Protein AF-A0A821B348-F1 (afdb_monomer)

Secondary structure (DSSP, 8-state):
-EEEES--S-SHHHHHHHHHHHHHHHHHH-TT--EEEEEE---HHHHT-HHHHHHHHHHHHHHSSEEEEEEPPTT----HHHHHHHHHHHHHHHHHHHSGGG----SHHHHHHHHHHTGGG---PPP------------PPP------EEEE-HHHHHHHHHHHHHHHHHHHHHTT-----

Sequence (181 aa):
MVLISDYLAHDTKFVYSGQKLIVDFLRKQYPNVLKLNYVSDGASAHFKNKYNMYNLAHHHADFNIVASWTFSATGHGKGPCDGVGAVVKSTATQHLLKGGPNASFSSPKQFYEWCFEKNDRMVIARPRRIGTSKSLTTQMPKPNRPIEVRWLSGDVVNKEFENCLQQRWSRLSTQGIILVQ

Structure (mmCIF, N/CA/C/O backbone):
data_AF-A0A821B348-F1
#
_entry.id   AF-A0A821B348-F1
#
loop_
_atom_site.group_PDB
_atom_site.id
_atom_site.type_symbol
_atom_site.label_atom_id
_atom_site.label_alt_id
_atom_site.label_comp_id
_atom_site.label_asym_id
_atom_site.label_entity_id
_atom_site.label_seq_id
_atom_site.pdbx_PDB_ins_code
_atom_site.Cartn_x
_atom_site.Cartn_y
_atom_site.Cartn_z
_atom_site.occupancy
_atom_site.B_iso_or_equiv
_atom_site.auth_seq_id
_atom_site.auth_comp_id
_atom_site.auth_asym_id
_atom_site.auth_atom_id
_atom_site.pdbx_PDB_model_num
ATOM 1 N N . MET A 1 1 ? 5.344 5.113 1.819 1.00 78.25 1 MET A N 1
ATOM 2 C CA . MET A 1 1 ? 5.479 3.682 1.507 1.00 78.25 1 MET A CA 1
ATOM 3 C C . MET A 1 1 ? 4.792 3.395 0.181 1.00 78.25 1 MET A C 1
ATOM 5 O O . MET A 1 1 ? 3.754 3.995 -0.076 1.00 78.25 1 MET A O 1
ATOM 9 N N . VAL A 1 2 ? 5.364 2.521 -0.642 1.00 85.44 2 VAL A N 1
ATOM 10 C CA . VAL A 1 2 ? 4.807 2.028 -1.907 1.00 85.44 2 VAL A CA 1
ATOM 11 C C . VAL A 1 2 ? 4.716 0.509 -1.825 1.00 85.44 2 VAL A C 1
ATOM 13 O O . VAL A 1 2 ? 5.673 -0.145 -1.414 1.00 85.44 2 VAL A O 1
ATOM 16 N N . LEU A 1 3 ? 3.561 -0.041 -2.192 1.00 86.12 3 LEU A N 1
ATOM 17 C CA . LEU A 1 3 ? 3.337 -1.482 -2.257 1.00 86.12 3 LEU A CA 1
ATOM 18 C C . LEU A 1 3 ? 3.421 -1.925 -3.719 1.00 86.12 3 LEU A C 1
ATOM 20 O O . LEU A 1 3 ? 2.753 -1.340 -4.570 1.00 86.12 3 LEU A O 1
ATOM 24 N N . ILE A 1 4 ? 4.237 -2.939 -3.998 1.00 87.75 4 ILE A N 1
ATOM 25 C CA . ILE A 1 4 ? 4.346 -3.577 -5.314 1.00 87.75 4 ILE A CA 1
ATOM 26 C C . ILE A 1 4 ? 3.917 -5.034 -5.161 1.00 87.75 4 ILE A C 1
ATOM 28 O O . ILE A 1 4 ? 4.282 -5.697 -4.190 1.00 87.75 4 ILE A O 1
ATOM 32 N N . SER A 1 5 ? 3.111 -5.511 -6.104 1.00 88.69 5 SER A N 1
ATOM 33 C CA . SER A 1 5 ? 2.521 -6.843 -6.069 1.00 88.69 5 SER A CA 1
ATOM 34 C C . SER A 1 5 ? 2.389 -7.421 -7.470 1.00 88.69 5 SER A C 1
ATOM 36 O O . SER A 1 5 ? 2.292 -6.680 -8.447 1.00 88.69 5 SER A O 1
ATOM 38 N N . ASP A 1 6 ? 2.377 -8.746 -7.544 1.00 88.88 6 ASP A N 1
ATOM 39 C CA . ASP A 1 6 ? 2.024 -9.559 -8.709 1.00 88.88 6 ASP A CA 1
ATOM 40 C C . ASP A 1 6 ? 0.515 -9.867 -8.801 1.00 88.88 6 ASP A C 1
ATOM 42 O O . ASP A 1 6 ? 0.070 -10.500 -9.755 1.00 88.88 6 ASP A O 1
ATOM 46 N N . TYR A 1 7 ? -0.292 -9.409 -7.839 1.00 86.31 7 TYR A N 1
ATOM 47 C CA . TYR A 1 7 ? -1.731 -9.650 -7.806 1.00 86.31 7 TYR A CA 1
ATOM 48 C C . TYR A 1 7 ? -2.494 -8.746 -8.792 1.00 86.31 7 TYR A C 1
ATOM 50 O O . TYR A 1 7 ? -2.599 -7.535 -8.589 1.00 86.31 7 TYR A O 1
ATOM 58 N N . LEU A 1 8 ? -3.060 -9.344 -9.847 1.00 82.19 8 LEU A N 1
ATOM 59 C CA . LEU A 1 8 ? -3.656 -8.627 -10.988 1.00 82.19 8 LEU A CA 1
ATOM 60 C C . LEU A 1 8 ? -5.125 -8.217 -10.810 1.00 82.19 8 LEU A C 1
ATOM 62 O O . LEU A 1 8 ? -5.596 -7.325 -11.511 1.00 82.19 8 LEU A O 1
ATOM 66 N N . ALA A 1 9 ? -5.872 -8.865 -9.914 1.00 79.38 9 ALA A N 1
ATOM 67 C CA . ALA A 1 9 ? -7.324 -8.682 -9.841 1.00 79.38 9 ALA A CA 1
ATOM 68 C C . ALA A 1 9 ? -7.749 -7.360 -9.155 1.00 79.38 9 ALA A C 1
ATOM 70 O O . ALA A 1 9 ? -8.885 -6.921 -9.327 1.00 79.38 9 ALA A O 1
ATOM 71 N N . HIS A 1 10 ? -6.816 -6.677 -8.468 1.0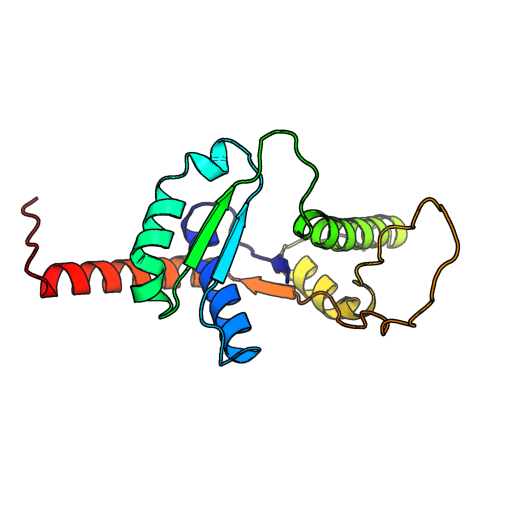0 73.88 10 HIS A N 1
ATOM 72 C CA . HIS A 1 10 ? -6.970 -5.324 -7.894 1.00 73.88 10 HIS A CA 1
ATOM 73 C C . HIS A 1 10 ? -8.278 -5.077 -7.118 1.00 73.88 10 HIS A C 1
ATOM 75 O O . HIS A 1 10 ? -8.813 -3.970 -7.067 1.00 73.88 10 HIS A O 1
ATOM 81 N N . ASP A 1 11 ? -8.780 -6.118 -6.480 1.00 83.12 11 ASP A N 1
ATOM 82 C CA . ASP A 1 11 ? -10.036 -6.156 -5.759 1.00 83.12 11 ASP A CA 1
ATOM 83 C C . ASP A 1 11 ? -9.836 -5.887 -4.259 1.00 83.12 11 ASP A C 1
ATOM 85 O O . ASP A 1 11 ? -8.760 -5.532 -3.767 1.00 83.12 11 ASP A O 1
ATOM 89 N N . THR A 1 12 ? -10.918 -5.985 -3.497 1.00 82.06 12 THR A N 1
ATOM 90 C CA . THR A 1 12 ? -10.976 -5.556 -2.092 1.00 82.06 12 THR A CA 1
ATOM 91 C C . THR A 1 12 ? -10.045 -6.351 -1.180 1.00 82.06 12 THR A C 1
ATOM 93 O O . THR A 1 12 ? -9.583 -5.814 -0.171 1.00 82.06 12 THR A O 1
ATOM 96 N N . LYS A 1 13 ? -9.696 -7.582 -1.575 1.00 85.44 13 LYS A N 1
ATOM 97 C CA . LYS A 1 13 ? -8.680 -8.414 -0.917 1.00 85.44 13 LYS A CA 1
ATOM 98 C C . LYS A 1 13 ? -7.325 -7.714 -0.882 1.00 85.44 13 LYS A C 1
ATOM 100 O O . LYS A 1 13 ? -6.693 -7.630 0.168 1.00 85.44 13 LYS A O 1
ATOM 105 N N . PHE A 1 14 ? -6.914 -7.141 -2.013 1.00 85.94 14 PHE A N 1
ATOM 106 C CA . PHE A 1 14 ? -5.644 -6.433 -2.130 1.00 85.94 14 PHE A CA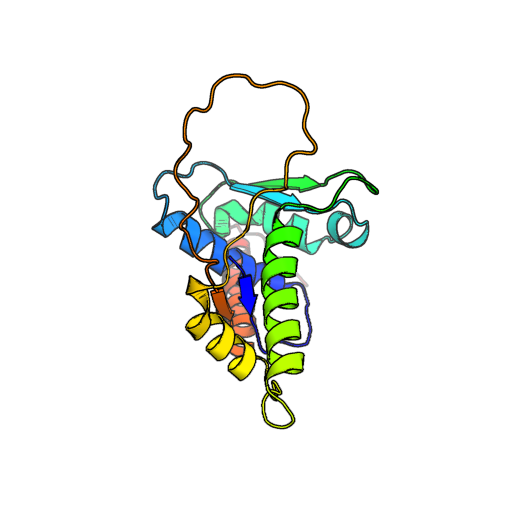 1
ATOM 107 C C . PHE A 1 14 ? -5.598 -5.204 -1.220 1.00 85.94 14 PHE A C 1
ATOM 109 O O . PHE A 1 14 ? -4.604 -4.975 -0.532 1.00 85.94 14 PHE A O 1
ATOM 116 N N . VAL A 1 15 ? -6.693 -4.439 -1.168 1.00 86.31 15 VAL A N 1
ATOM 117 C CA . VAL A 1 15 ? -6.797 -3.253 -0.305 1.00 86.31 15 VAL A CA 1
ATOM 118 C C . VAL A 1 15 ? -6.675 -3.641 1.168 1.00 86.31 15 VAL A C 1
ATOM 120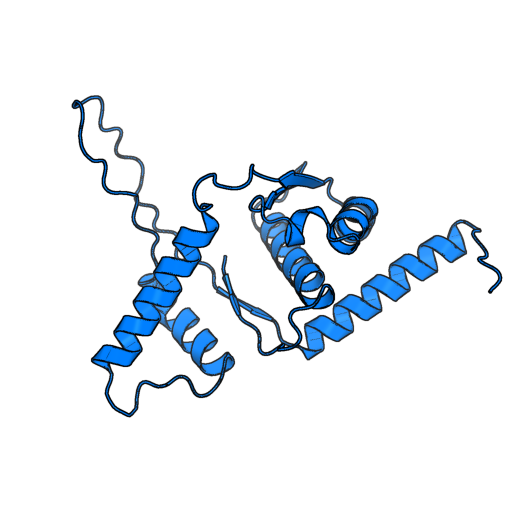 O O . VAL A 1 15 ? -5.918 -3.001 1.894 1.00 86.31 15 VAL A O 1
ATOM 123 N N . TYR A 1 16 ? -7.361 -4.702 1.601 1.00 88.12 16 TYR A N 1
ATOM 124 C CA . TYR A 1 16 ? -7.283 -5.186 2.980 1.00 88.12 16 TYR A CA 1
ATOM 125 C C . TYR A 1 16 ? -5.870 -5.665 3.346 1.00 88.12 16 TYR A C 1
ATOM 127 O O . TYR A 1 16 ? -5.304 -5.223 4.347 1.00 88.12 16 TYR A O 1
ATOM 135 N N . SER A 1 17 ? -5.260 -6.515 2.517 1.00 87.94 17 SER A N 1
ATOM 136 C CA . SER A 1 17 ? -3.912 -7.034 2.778 1.00 87.94 17 SER A CA 1
ATOM 137 C C . SER A 1 17 ? -2.858 -5.925 2.735 1.00 87.94 17 SER A C 1
ATOM 139 O O . SER A 1 17 ? -1.942 -5.899 3.557 1.00 87.94 17 SER A O 1
ATOM 141 N N . GLY A 1 18 ? -3.030 -4.946 1.843 1.00 87.50 18 GLY A N 1
ATOM 142 C CA . GLY A 1 18 ? -2.235 -3.726 1.836 1.00 87.50 18 GLY A CA 1
ATOM 143 C C . GLY A 1 18 ? -2.383 -2.947 3.142 1.00 87.50 18 GLY A C 1
ATOM 144 O O . GLY A 1 18 ? -1.375 -2.645 3.776 1.00 87.50 18 GLY A O 1
ATOM 145 N N . GLN A 1 19 ? -3.618 -2.673 3.583 1.00 89.31 19 GLN A N 1
ATOM 146 C CA . GLN A 1 19 ? -3.907 -1.992 4.852 1.00 89.31 19 GLN A CA 1
ATOM 147 C C . GLN A 1 19 ? -3.255 -2.696 6.042 1.00 89.31 19 GLN A C 1
ATOM 149 O O . GLN A 1 19 ? -2.607 -2.018 6.836 1.00 89.31 19 GLN A O 1
ATOM 154 N N . LYS A 1 20 ? -3.344 -4.029 6.125 1.00 89.62 20 LYS A N 1
ATOM 155 C CA . LYS A 1 20 ? -2.687 -4.822 7.172 1.00 89.62 20 LYS A CA 1
ATOM 156 C C . LYS A 1 20 ? -1.183 -4.554 7.224 1.00 89.62 20 LYS A C 1
ATOM 158 O O . LYS A 1 20 ? -0.671 -4.186 8.277 1.00 89.62 20 LYS A O 1
ATOM 163 N N . LEU A 1 21 ? -0.493 -4.628 6.081 1.00 88.81 21 LEU A N 1
ATOM 164 C CA . LEU A 1 21 ? 0.940 -4.322 6.005 1.00 88.81 21 LEU A CA 1
ATOM 165 C C . LEU A 1 21 ? 1.261 -2.890 6.450 1.00 88.81 21 LEU A C 1
ATOM 167 O O . LEU A 1 21 ? 2.258 -2.671 7.141 1.00 88.81 21 LEU A O 1
ATOM 171 N N . ILE A 1 22 ? 0.429 -1.913 6.068 1.00 89.12 22 ILE A N 1
ATOM 172 C CA . ILE A 1 22 ? 0.615 -0.514 6.480 1.00 89.12 22 ILE A CA 1
ATOM 173 C C . ILE A 1 22 ? 0.467 -0.385 7.994 1.00 89.12 22 ILE A C 1
ATOM 175 O O . ILE A 1 22 ? 1.301 0.250 8.636 1.00 89.12 22 ILE A O 1
ATOM 179 N N . VAL A 1 23 ? -0.579 -0.973 8.569 1.00 89.56 23 VAL A N 1
ATOM 180 C CA . VAL A 1 23 ? -0.851 -0.875 10.004 1.00 89.56 23 VAL A CA 1
ATOM 181 C C . VAL A 1 23 ? 0.237 -1.577 10.810 1.00 89.56 23 VAL A C 1
ATOM 183 O O . VAL A 1 23 ? 0.756 -0.984 11.754 1.00 89.56 23 VAL A O 1
ATOM 186 N N . ASP A 1 24 ? 0.658 -2.772 10.402 1.00 89.25 24 ASP A N 1
ATOM 187 C CA . ASP A 1 24 ? 1.747 -3.505 11.051 1.00 89.25 24 ASP A CA 1
ATOM 188 C C . ASP A 1 24 ? 3.059 -2.716 11.014 1.00 8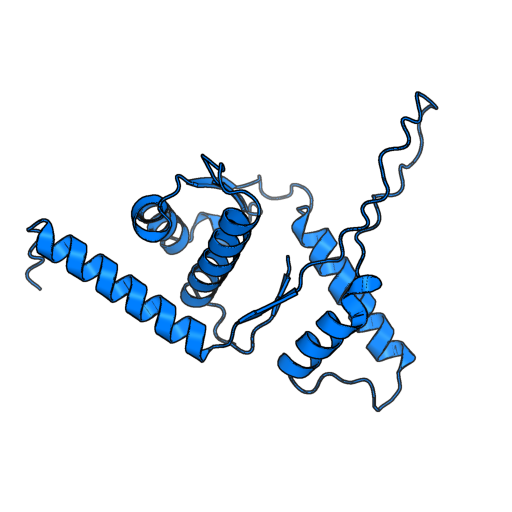9.25 24 ASP A C 1
ATOM 190 O O . ASP A 1 24 ? 3.785 -2.645 12.009 1.00 89.25 24 ASP A O 1
ATOM 194 N N . PHE A 1 25 ? 3.358 -2.076 9.880 1.00 88.31 25 PHE A N 1
ATOM 195 C CA . PHE A 1 25 ? 4.510 -1.193 9.763 1.00 88.31 25 PHE A CA 1
ATOM 196 C C . PHE A 1 25 ? 4.400 0.017 10.701 1.00 88.31 25 PHE A C 1
ATOM 198 O O . PHE A 1 25 ? 5.333 0.303 11.456 1.00 88.31 25 PHE A O 1
ATOM 205 N N . LEU A 1 26 ? 3.258 0.707 10.696 1.00 87.44 26 LEU A N 1
ATOM 206 C CA . LEU A 1 26 ? 3.038 1.889 11.527 1.00 87.44 26 LEU A CA 1
ATOM 207 C C . LEU A 1 26 ? 3.105 1.558 13.016 1.00 87.44 26 LEU A C 1
ATOM 209 O O . LEU A 1 26 ? 3.720 2.313 13.758 1.00 87.44 26 LEU A O 1
ATOM 213 N N . ARG A 1 27 ? 2.553 0.421 13.448 1.00 86.50 27 ARG A N 1
ATOM 214 C CA . ARG A 1 27 ? 2.632 -0.034 14.843 1.00 86.50 27 ARG A CA 1
ATOM 215 C C . ARG A 1 27 ? 4.065 -0.325 15.277 1.00 86.50 27 ARG A C 1
ATOM 217 O O . ARG A 1 27 ? 4.432 -0.002 16.402 1.00 86.50 27 ARG A O 1
ATOM 224 N N . LYS A 1 28 ? 4.882 -0.911 14.396 1.00 87.69 28 LYS A N 1
ATOM 225 C CA . LYS A 1 28 ? 6.305 -1.168 14.678 1.00 87.69 28 LYS A CA 1
ATOM 226 C C . LYS A 1 28 ? 7.107 0.125 14.806 1.00 87.69 28 LYS A C 1
ATOM 228 O O . LYS A 1 28 ? 7.966 0.217 15.673 1.00 87.69 28 LYS A O 1
ATOM 233 N N . GLN A 1 29 ? 6.840 1.111 13.950 1.00 86.38 29 GLN A N 1
ATOM 234 C CA . GLN A 1 29 ? 7.550 2.396 13.982 1.00 86.38 29 GLN A CA 1
ATOM 235 C C . GLN A 1 29 ? 7.046 3.335 15.081 1.00 86.38 29 GLN A C 1
ATOM 237 O O . GLN A 1 29 ? 7.811 4.132 15.620 1.00 86.38 29 GLN A O 1
ATOM 242 N N . TYR A 1 30 ? 5.757 3.257 15.399 1.00 87.19 30 TYR A N 1
ATOM 243 C CA . TYR A 1 30 ? 5.064 4.154 16.309 1.00 87.19 30 TYR A CA 1
ATOM 244 C C . TYR A 1 30 ? 4.177 3.323 17.254 1.00 87.19 30 TYR A C 1
ATOM 246 O O . TYR A 1 30 ? 2.986 3.141 16.994 1.00 87.19 30 TYR A O 1
ATOM 254 N N . PRO A 1 31 ? 4.728 2.811 18.369 1.00 84.25 31 PRO A N 1
ATOM 255 C CA . PRO A 1 31 ? 3.996 1.908 19.262 1.00 84.25 31 PRO A CA 1
ATOM 256 C C . PRO A 1 31 ? 2.815 2.577 19.984 1.00 84.25 31 PRO A C 1
ATOM 258 O O . PRO A 1 31 ? 1.875 1.897 20.379 1.00 84.25 31 PRO A O 1
ATOM 261 N N . ASN A 1 32 ? 2.828 3.909 20.107 1.00 86.88 32 ASN A N 1
ATOM 262 C CA . ASN A 1 32 ? 1.840 4.681 20.869 1.00 86.88 32 ASN A CA 1
ATOM 263 C C . ASN A 1 32 ? 0.753 5.333 19.989 1.00 86.88 32 ASN A C 1
ATOM 265 O O . ASN A 1 32 ? 0.160 6.339 20.382 1.00 86.88 32 ASN A O 1
ATOM 269 N N . VAL A 1 33 ? 0.508 4.832 18.771 1.00 87.44 33 VAL A N 1
ATOM 270 C CA . VAL A 1 33 ? -0.543 5.395 17.903 1.00 87.44 33 VAL A CA 1
ATOM 271 C C . VAL A 1 33 ? -1.918 5.014 18.443 1.00 87.44 33 VAL A C 1
ATOM 273 O O . VAL A 1 33 ? -2.264 3.840 18.523 1.00 87.44 33 VAL A O 1
ATOM 276 N N . LEU A 1 34 ? -2.723 6.028 18.759 1.00 86.94 34 LEU A N 1
ATOM 277 C CA . LEU A 1 34 ? -4.078 5.857 19.292 1.00 86.94 34 LEU A CA 1
ATOM 278 C C . LEU A 1 34 ? -5.140 5.725 18.196 1.00 86.94 34 LEU A C 1
ATOM 280 O O . LEU A 1 34 ? -6.138 5.027 18.362 1.00 86.94 34 LEU A O 1
ATOM 284 N N . LYS A 1 35 ? -4.942 6.429 17.079 1.00 90.06 35 LYS A N 1
ATOM 285 C CA . LYS A 1 35 ? -5.924 6.518 16.002 1.00 90.06 35 LYS A CA 1
ATOM 286 C C . LYS A 1 35 ? -5.250 6.647 14.646 1.00 90.06 35 LYS A C 1
ATOM 288 O O . LYS A 1 35 ? -4.313 7.427 14.483 1.00 90.06 35 LYS A O 1
ATOM 293 N N . 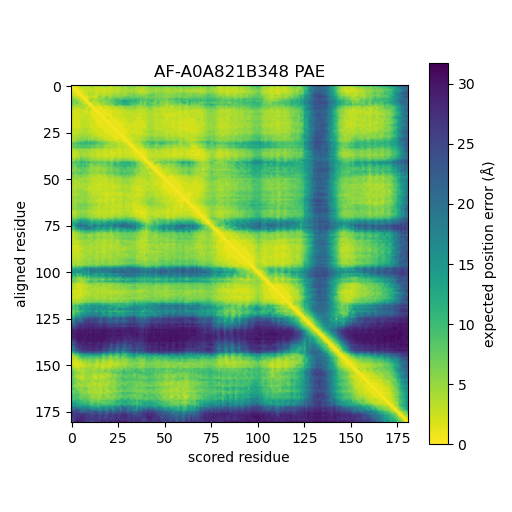LEU A 1 36 ? -5.783 5.927 13.668 1.00 91.75 36 LEU A N 1
ATOM 294 C CA . LEU A 1 36 ? -5.383 6.017 12.274 1.00 91.75 36 LEU A CA 1
ATOM 295 C C . LEU A 1 36 ? -6.407 6.826 11.467 1.00 91.75 36 LEU A C 1
ATOM 297 O O . LEU A 1 36 ? -7.613 6.626 11.593 1.00 91.75 36 LEU A O 1
ATOM 301 N N . ASN A 1 37 ? -5.933 7.730 10.614 1.00 91.12 37 ASN A N 1
ATOM 302 C CA . ASN A 1 37 ? -6.793 8.501 9.720 1.00 91.12 37 ASN A CA 1
ATOM 303 C C . ASN A 1 37 ? -6.471 8.130 8.271 1.00 91.12 37 ASN A C 1
ATOM 305 O O . ASN A 1 37 ? -5.414 8.496 7.757 1.00 91.12 37 ASN A O 1
ATOM 309 N N . TYR A 1 38 ? -7.383 7.413 7.619 1.00 89.88 38 TYR A N 1
ATOM 310 C CA . TYR A 1 38 ? -7.323 7.163 6.186 1.00 89.88 38 TYR A CA 1
ATOM 311 C C . TYR A 1 38 ? -7.858 8.374 5.435 1.00 89.88 38 TYR A C 1
ATOM 313 O O . TYR A 1 38 ? -8.933 8.881 5.749 1.00 89.88 38 TYR A O 1
ATOM 321 N N . VAL A 1 39 ? -7.117 8.823 4.428 1.00 87.44 39 VAL A N 1
ATOM 322 C CA . VAL A 1 39 ? -7.542 9.904 3.540 1.00 87.44 39 VAL A CA 1
ATOM 323 C C . VAL A 1 39 ? -7.525 9.362 2.121 1.00 87.44 39 VAL A C 1
ATOM 325 O O . VAL A 1 39 ? -6.459 9.014 1.616 1.00 87.44 39 VAL A O 1
ATOM 328 N N . SER A 1 40 ? -8.703 9.271 1.505 1.00 85.25 40 SER A N 1
ATOM 329 C CA . SER A 1 40 ? -8.831 8.944 0.083 1.00 85.25 40 SER A CA 1
ATOM 330 C C . SER A 1 40 ? -9.144 10.198 -0.717 1.00 85.25 40 SER A C 1
ATOM 332 O O . SER A 1 40 ? -9.741 11.167 -0.225 1.00 85.25 40 SER A O 1
ATOM 334 N N . ASP A 1 41 ? -8.754 10.161 -1.980 1.00 82.19 41 ASP A N 1
ATOM 335 C CA . ASP A 1 41 ? -9.292 11.045 -2.995 1.00 82.19 41 ASP A CA 1
ATOM 336 C C . ASP A 1 41 ? -10.826 10.924 -3.075 1.00 82.19 41 ASP A C 1
ATOM 338 O O . ASP A 1 41 ? -11.435 9.906 -2.732 1.00 82.19 41 ASP A O 1
ATOM 342 N N . GLY A 1 42 ? -11.462 12.006 -3.508 1.00 73.06 42 GLY A N 1
ATOM 343 C CA . GLY A 1 42 ? -12.914 12.106 -3.603 1.00 73.06 42 GLY A CA 1
ATOM 344 C C . GLY A 1 42 ? -13.561 11.329 -4.738 1.00 73.06 42 GLY A C 1
ATOM 345 O O . GLY A 1 42 ? -14.715 11.616 -5.054 1.00 73.06 42 GLY A O 1
ATOM 346 N N . ALA A 1 43 ? -12.859 10.414 -5.417 1.00 79.50 43 ALA A N 1
ATOM 347 C CA . ALA A 1 43 ? -13.465 9.720 -6.544 1.00 79.50 43 ALA A CA 1
ATOM 348 C C . ALA A 1 43 ? -14.659 8.878 -6.069 1.00 79.50 43 ALA A C 1
ATOM 350 O O . ALA A 1 43 ? -14.609 8.180 -5.052 1.00 79.50 43 ALA A O 1
ATOM 351 N N . SER A 1 44 ? -15.749 8.926 -6.836 1.00 76.00 44 SER A N 1
ATOM 352 C CA . SER A 1 44 ? -17.019 8.285 -6.478 1.00 76.00 44 SER A CA 1
ATOM 353 C C . SER A 1 44 ? -16.881 6.776 -6.239 1.00 76.00 44 SER A C 1
ATOM 355 O O . SER A 1 44 ? -17.591 6.226 -5.397 1.00 76.00 44 SER A O 1
ATOM 357 N N . ALA A 1 45 ? -15.934 6.124 -6.921 1.00 79.25 45 ALA A N 1
ATOM 358 C CA . ALA A 1 45 ? -15.604 4.714 -6.740 1.00 79.25 45 ALA A CA 1
ATOM 359 C C . ALA A 1 45 ? -15.056 4.394 -5.336 1.00 79.25 45 ALA A C 1
ATOM 361 O O . ALA A 1 45 ? -15.363 3.335 -4.794 1.00 79.25 45 ALA A O 1
ATOM 362 N N . HIS A 1 46 ? -14.291 5.301 -4.719 1.00 78.88 46 HIS A N 1
ATOM 363 C CA . HIS A 1 46 ? -13.736 5.095 -3.377 1.00 78.88 46 HIS A CA 1
ATOM 364 C C . HIS A 1 46 ? -14.790 5.288 -2.288 1.00 78.88 46 HIS A C 1
ATOM 366 O O . HIS A 1 46 ? -14.846 4.492 -1.348 1.00 78.88 46 HIS A O 1
ATOM 372 N N . PHE A 1 47 ? -15.651 6.300 -2.441 1.00 77.50 47 PHE A N 1
ATOM 373 C CA . PHE A 1 47 ? -16.721 6.595 -1.487 1.00 77.50 47 PHE A CA 1
ATOM 374 C C . PHE A 1 47 ? -17.840 5.544 -1.507 1.00 77.50 47 PHE A C 1
ATOM 376 O O . PHE A 1 47 ? -18.295 5.102 -0.457 1.00 77.50 47 PHE A O 1
ATOM 383 N N . LYS A 1 48 ? -18.267 5.092 -2.696 1.00 82.38 48 LYS A N 1
ATOM 384 C CA . LYS A 1 48 ? -19.369 4.119 -2.845 1.00 82.38 48 LYS A CA 1
ATOM 385 C C . LYS A 1 48 ? -18.962 2.669 -2.557 1.00 82.38 48 LYS A C 1
ATOM 387 O O . LYS A 1 48 ? -19.785 1.761 -2.669 1.00 82.38 48 LYS A O 1
ATOM 392 N N . ASN A 1 49 ? -17.705 2.419 -2.200 1.00 85.56 49 ASN A N 1
ATOM 393 C CA . ASN A 1 49 ? -17.222 1.069 -1.954 1.00 85.56 49 ASN A CA 1
ATOM 394 C C . ASN A 1 49 ? -17.665 0.561 -0.569 1.00 85.56 49 ASN A C 1
ATOM 396 O O . ASN A 1 49 ? -17.058 0.879 0.456 1.00 85.56 49 ASN A O 1
ATOM 400 N N . LYS A 1 50 ? -18.686 -0.307 -0.554 1.00 86.00 50 LYS A N 1
ATOM 401 C CA . LYS A 1 50 ? -19.204 -0.953 0.666 1.00 86.00 50 LYS A CA 1
ATOM 402 C C . LYS A 1 50 ? -18.138 -1.714 1.462 1.00 86.00 50 LYS A C 1
ATOM 404 O O . LYS A 1 50 ? -18.222 -1.784 2.684 1.00 86.00 50 LYS A O 1
ATOM 409 N N . TYR A 1 51 ? -17.125 -2.263 0.794 1.00 86.75 51 TYR A N 1
ATOM 410 C CA . TYR A 1 51 ? -16.087 -3.061 1.442 1.00 86.75 51 TYR A CA 1
ATOM 411 C C . TYR A 1 51 ? -15.125 -2.194 2.260 1.00 86.75 51 TYR A C 1
ATOM 413 O O . TYR A 1 51 ? -14.680 -2.623 3.319 1.00 86.75 51 TYR A O 1
ATOM 421 N N . ASN A 1 52 ? -14.871 -0.951 1.835 1.00 85.75 52 ASN A N 1
ATOM 422 C CA . ASN A 1 52 ? -14.076 -0.001 2.618 1.00 85.75 52 ASN A CA 1
ATOM 423 C C . ASN A 1 52 ? -14.774 0.346 3.938 1.00 85.75 52 ASN A C 1
ATOM 425 O O . ASN A 1 52 ? -14.139 0.354 4.991 1.00 85.75 52 ASN A O 1
ATOM 429 N N . MET A 1 53 ? -16.091 0.567 3.893 1.00 86.19 53 MET A N 1
ATOM 430 C CA . MET A 1 53 ? -16.896 0.812 5.094 1.00 86.19 53 MET A CA 1
ATOM 431 C C . MET A 1 53 ? -16.967 -0.428 5.991 1.00 86.19 53 MET A C 1
ATOM 433 O O . MET A 1 53 ? -16.819 -0.322 7.206 1.00 86.19 53 MET A O 1
ATOM 437 N N . TYR A 1 54 ? -17.121 -1.615 5.399 1.00 88.81 54 TYR A N 1
ATOM 438 C CA . TYR A 1 54 ? -17.123 -2.878 6.138 1.00 88.81 54 TYR A CA 1
ATOM 439 C C . TYR A 1 54 ? -15.784 -3.142 6.845 1.00 88.81 54 TYR A C 1
ATOM 441 O O . TYR A 1 54 ? -15.767 -3.552 8.007 1.00 88.81 54 TYR A O 1
ATOM 449 N N . ASN A 1 55 ? -14.663 -2.848 6.178 1.00 87.75 55 ASN A N 1
ATOM 450 C CA . ASN A 1 55 ? -13.331 -2.908 6.778 1.00 87.75 55 ASN A CA 1
ATOM 451 C C . ASN A 1 55 ? -13.164 -1.880 7.899 1.00 87.75 55 ASN A C 1
ATOM 453 O O . ASN A 1 55 ? -12.595 -2.214 8.932 1.00 87.75 55 ASN A O 1
ATOM 457 N N . LEU A 1 56 ? -13.691 -0.663 7.737 1.00 88.88 56 LEU A N 1
ATOM 458 C CA . LEU A 1 56 ? -13.650 0.359 8.783 1.00 88.88 56 LEU A CA 1
ATOM 459 C C . LEU A 1 56 ? -14.427 -0.071 10.038 1.00 88.88 56 LEU A C 1
ATOM 461 O O . LEU A 1 56 ? -13.931 0.108 11.147 1.00 88.88 56 LEU A O 1
ATOM 465 N N . ALA A 1 57 ? -15.597 -0.694 9.869 1.00 89.69 57 ALA A N 1
ATOM 466 C CA . ALA A 1 57 ? -16.409 -1.200 10.978 1.00 89.69 57 ALA A CA 1
ATOM 467 C C . ALA A 1 57 ? -15.694 -2.298 11.790 1.00 89.69 57 ALA A C 1
ATOM 469 O O . ALA A 1 57 ? -15.806 -2.333 13.013 1.00 89.69 57 ALA A O 1
ATOM 470 N N . HIS A 1 58 ? -14.914 -3.158 11.127 1.00 88.44 58 HIS A N 1
ATOM 471 C CA . HIS A 1 58 ? -14.155 -4.239 11.772 1.00 88.44 58 HIS A CA 1
ATOM 472 C C . HIS A 1 58 ? -12.708 -3.852 12.107 1.00 88.44 58 HIS A C 1
ATOM 474 O O . HIS A 1 58 ? -11.963 -4.659 12.659 1.00 88.44 58 HIS A O 1
ATOM 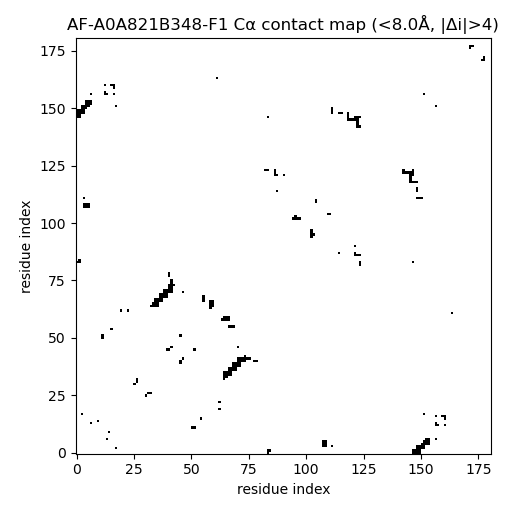480 N N . HIS A 1 59 ? -12.300 -2.611 11.829 1.00 90.31 59 HIS A N 1
ATOM 481 C CA . HIS A 1 59 ? -10.907 -2.180 11.920 1.00 90.31 59 HIS A CA 1
ATOM 482 C C . HIS A 1 59 ? -10.318 -2.358 13.321 1.00 90.31 59 HIS A C 1
ATOM 484 O O . HIS A 1 59 ? -9.199 -2.842 13.480 1.00 90.31 59 HIS A O 1
ATOM 490 N N . HIS A 1 60 ? -11.084 -1.993 14.352 1.00 89.00 60 HIS A N 1
ATOM 491 C CA . HIS A 1 60 ? -10.650 -2.170 15.733 1.00 89.00 60 HIS A CA 1
ATOM 492 C C . HIS A 1 60 ? -10.497 -3.653 16.086 1.00 89.00 60 HIS A C 1
ATOM 494 O O . HIS A 1 60 ? -9.538 -4.032 16.745 1.00 89.00 60 HIS A O 1
ATOM 500 N N . ALA A 1 61 ? -11.409 -4.505 15.624 1.00 87.56 61 ALA A N 1
ATOM 501 C CA . ALA A 1 61 ? -11.357 -5.932 15.913 1.00 87.56 61 ALA A CA 1
ATOM 502 C C . ALA A 1 61 ? -10.183 -6.630 15.198 1.00 87.56 61 ALA A C 1
ATOM 504 O O . ALA A 1 61 ? -9.608 -7.577 15.736 1.00 87.56 61 ALA A O 1
ATOM 505 N N . ASP A 1 62 ? -9.813 -6.168 14.005 1.00 87.00 62 ASP A N 1
ATOM 506 C CA . ASP A 1 62 ? -8.781 -6.810 13.185 1.00 87.00 62 ASP A CA 1
ATOM 507 C C . ASP A 1 62 ? -7.376 -6.278 13.470 1.00 87.00 62 ASP A C 1
ATOM 509 O O . ASP A 1 62 ? -6.417 -7.044 13.510 1.00 87.00 62 ASP A O 1
ATOM 513 N N . PHE A 1 63 ? -7.249 -4.973 13.709 1.00 86.38 63 PHE A N 1
ATOM 514 C CA . PHE A 1 63 ? -5.953 -4.313 13.874 1.00 86.38 63 PHE A CA 1
ATOM 515 C C . PHE A 1 63 ? -5.699 -3.783 15.286 1.00 86.38 63 PHE A C 1
ATOM 517 O O . PHE A 1 63 ? -4.617 -3.251 15.556 1.00 86.38 63 PHE A O 1
ATOM 524 N N . ASN A 1 64 ? -6.681 -3.908 16.186 1.00 88.31 64 ASN A N 1
ATOM 525 C CA . ASN A 1 64 ? -6.630 -3.404 17.559 1.00 88.31 64 ASN A CA 1
ATOM 526 C C . ASN A 1 64 ? -6.208 -1.926 17.625 1.00 88.31 64 ASN A C 1
ATOM 528 O O . ASN A 1 64 ? -5.316 -1.548 18.388 1.00 88.31 64 ASN A O 1
ATOM 532 N N . ILE A 1 65 ? -6.779 -1.117 16.727 1.00 89.00 65 ILE A N 1
ATOM 533 C CA . ILE A 1 65 ? -6.584 0.332 16.649 1.00 89.00 65 ILE A CA 1
ATOM 534 C C . ILE A 1 65 ? -7.829 0.984 16.043 1.00 89.00 65 ILE A C 1
ATOM 536 O O . ILE A 1 65 ? -8.442 0.453 15.110 1.00 89.00 65 ILE A O 1
ATOM 540 N N . VAL A 1 66 ? -8.214 2.146 16.567 1.00 90.62 66 VAL A N 1
ATOM 541 C CA . VAL A 1 66 ? -9.345 2.911 16.035 1.00 90.62 66 VAL A CA 1
ATOM 542 C C . VAL A 1 66 ? -8.928 3.580 14.729 1.00 90.62 66 VAL A C 1
ATOM 544 O O . VAL A 1 66 ? -7.852 4.173 14.645 1.00 90.62 66 VAL A O 1
ATOM 547 N N . ALA A 1 67 ? -9.791 3.529 13.717 1.00 93.25 67 ALA A N 1
ATOM 548 C CA . ALA A 1 67 ? -9.586 4.252 12.471 1.00 93.25 67 ALA A CA 1
ATOM 549 C C . ALA A 1 67 ? -10.760 5.174 12.148 1.00 93.25 67 ALA A C 1
ATOM 551 O O . ALA A 1 67 ? -11.904 4.899 12.500 1.00 93.25 67 ALA A O 1
ATOM 552 N N . SER A 1 68 ? -10.478 6.265 11.440 1.00 92.00 68 SER A N 1
ATOM 553 C CA . SER A 1 68 ? -11.489 7.008 10.687 1.00 92.00 68 SER A CA 1
ATOM 554 C C . SER A 1 68 ? -11.072 7.157 9.237 1.00 92.00 68 SER A C 1
ATOM 556 O O . SER A 1 68 ? -9.880 7.160 8.927 1.00 92.00 68 SER A O 1
ATOM 558 N N . TRP A 1 69 ? -12.058 7.296 8.359 1.00 90.94 69 TRP A N 1
ATOM 559 C CA . TRP A 1 69 ? -11.845 7.442 6.929 1.00 90.94 69 TRP A CA 1
ATOM 560 C C . TRP A 1 69 ? -12.470 8.744 6.446 1.00 90.94 69 TRP A C 1
ATOM 562 O O . TRP A 1 69 ? -13.673 8.951 6.585 1.00 90.94 69 TRP A O 1
ATOM 572 N N . THR A 1 70 ? -11.644 9.611 5.874 1.00 88.69 70 THR A N 1
ATOM 573 C CA . THR A 1 70 ? -12.050 10.897 5.313 1.00 88.69 70 THR A CA 1
ATOM 574 C C . THR A 1 70 ? -11.911 10.858 3.796 1.00 88.69 70 THR A C 1
ATOM 576 O O . THR A 1 70 ? -10.903 10.387 3.263 1.00 88.69 70 THR A O 1
ATOM 579 N N . PHE A 1 71 ? -12.917 11.380 3.100 1.00 85.31 71 PHE A N 1
ATOM 580 C CA . PHE A 1 71 ? -12.900 11.551 1.651 1.00 85.31 71 PHE A CA 1
ATOM 581 C C . PHE A 1 71 ? -12.736 13.032 1.329 1.00 85.31 71 PHE A C 1
ATOM 583 O O . PHE A 1 71 ? -13.407 13.882 1.914 1.00 85.31 71 PHE A O 1
ATOM 590 N N . SER A 1 72 ? -11.813 13.342 0.426 1.00 81.06 72 SER A N 1
ATOM 591 C CA . SER A 1 72 ? -11.658 14.700 -0.101 1.00 81.06 72 SER A CA 1
ATOM 592 C C . SER A 1 72 ? -12.756 15.014 -1.124 1.00 81.06 72 SER A C 1
ATOM 594 O O . SER A 1 72 ? -13.418 14.114 -1.631 1.00 81.06 72 SER A O 1
ATOM 596 N N . ALA A 1 73 ? -13.005 16.291 -1.414 1.00 76.56 73 ALA A N 1
ATOM 597 C CA . ALA A 1 73 ? -14.014 16.673 -2.401 1.00 76.56 73 ALA A CA 1
ATOM 598 C C . ALA A 1 73 ? -13.545 16.365 -3.837 1.00 76.56 73 ALA A C 1
ATOM 600 O O . ALA A 1 73 ? -12.364 16.509 -4.165 1.00 76.56 73 ALA A O 1
ATOM 601 N N . THR A 1 74 ? -14.477 15.984 -4.717 1.00 68.44 74 THR A N 1
ATOM 602 C CA . THR A 1 74 ? -14.206 15.786 -6.150 1.00 68.44 74 THR A CA 1
ATOM 603 C C . THR A 1 74 ? -13.616 17.057 -6.761 1.00 68.44 74 THR A C 1
ATOM 605 O O . THR A 1 74 ? -14.170 18.140 -6.586 1.00 68.44 74 THR A O 1
ATOM 608 N N . GLY A 1 75 ? -12.494 16.938 -7.473 1.00 64.94 75 GLY A N 1
ATOM 609 C CA . GLY A 1 75 ? -11.829 18.074 -8.124 1.00 64.94 75 GLY A CA 1
ATOM 610 C C . GLY A 1 75 ? -10.829 18.841 -7.252 1.00 64.94 75 GLY A C 1
ATOM 611 O O . GLY A 1 75 ? -10.225 19.793 -7.737 1.00 64.94 75 GLY A O 1
ATOM 612 N N . HIS A 1 76 ? -10.609 18.435 -5.997 1.00 63.41 76 HIS A N 1
ATOM 613 C CA . HIS A 1 76 ? -9.504 18.969 -5.198 1.00 63.41 76 HIS A CA 1
ATOM 614 C C . HIS A 1 76 ? -8.187 18.245 -5.508 1.00 63.41 76 HIS A C 1
ATOM 616 O O . HIS A 1 76 ? -8.175 17.099 -5.955 1.00 63.41 76 HIS A O 1
ATOM 622 N N . GLY A 1 77 ? -7.079 18.972 -5.329 1.00 59.28 77 GLY A N 1
ATOM 623 C CA . GLY A 1 77 ? -5.745 18.594 -5.788 1.00 59.28 77 GLY A CA 1
ATOM 624 C C . GLY A 1 77 ? -5.270 17.211 -5.334 1.00 59.28 77 GLY A C 1
ATOM 625 O O . GLY A 1 77 ? -5.649 16.705 -4.281 1.00 59.28 77 GLY A O 1
ATOM 626 N N . LYS A 1 78 ? -4.393 16.638 -6.161 1.00 70.38 78 LYS A N 1
ATOM 627 C CA . LYS A 1 78 ? -3.693 15.369 -5.941 1.00 70.38 78 LYS A CA 1
ATOM 628 C C . LYS A 1 78 ? -3.120 15.260 -4.525 1.00 70.38 78 LYS A C 1
ATOM 630 O O . LYS A 1 78 ? -2.546 16.219 -4.002 1.00 70.38 78 LYS A O 1
ATOM 635 N N . GLY A 1 79 ? -3.275 14.090 -3.914 1.00 73.06 79 GLY A N 1
ATOM 636 C CA . GLY A 1 79 ? -2.831 13.836 -2.549 1.00 73.06 79 GLY A CA 1
ATOM 637 C C . GLY A 1 79 ? -1.306 13.697 -2.451 1.00 73.06 79 GLY A C 1
ATOM 638 O O . GLY A 1 79 ? -0.621 13.503 -3.457 1.00 73.06 79 GLY A O 1
ATOM 639 N N . PRO A 1 80 ? -0.728 13.713 -1.236 1.00 77.38 80 PRO A N 1
ATOM 640 C CA . PRO A 1 80 ? 0.701 13.445 -1.043 1.00 77.38 80 PRO A CA 1
ATOM 641 C C . PRO A 1 80 ? 1.154 12.089 -1.614 1.00 77.38 80 PRO A C 1
ATOM 643 O O . PRO A 1 80 ? 2.297 11.951 -2.052 1.00 77.38 80 PRO A O 1
ATOM 646 N N . CYS A 1 81 ? 0.254 11.098 -1.642 1.00 78.50 81 CYS A N 1
ATOM 647 C CA . CYS A 1 81 ? 0.486 9.784 -2.245 1.00 78.50 81 CYS A CA 1
ATOM 648 C C . CYS A 1 81 ? 0.817 9.865 -3.745 1.00 78.50 81 CYS A C 1
ATOM 650 O O . CYS A 1 81 ? 1.683 9.123 -4.213 1.00 78.50 81 CYS A O 1
ATOM 652 N N . ASP A 1 82 ? 0.217 10.807 -4.476 1.00 81.38 82 ASP A N 1
ATOM 653 C CA . ASP A 1 82 ? 0.484 11.010 -5.900 1.00 81.38 82 ASP A CA 1
ATOM 654 C C . ASP A 1 82 ? 1.916 11.484 -6.141 1.00 81.38 82 ASP A C 1
ATOM 656 O O . ASP A 1 82 ? 2.534 11.101 -7.132 1.00 81.38 82 ASP A O 1
ATOM 660 N N . GLY A 1 83 ? 2.481 12.266 -5.215 1.00 82.44 83 GLY A N 1
ATOM 661 C CA . GLY A 1 83 ? 3.879 12.692 -5.270 1.00 82.44 83 GLY A CA 1
ATOM 662 C C . GLY A 1 83 ? 4.847 11.515 -5.135 1.00 82.44 83 GLY A C 1
ATOM 663 O O . GLY A 1 83 ? 5.792 11.398 -5.912 1.00 82.44 83 GLY A O 1
ATOM 664 N N . VAL A 1 84 ? 4.574 10.603 -4.196 1.00 83.56 84 VAL A N 1
ATOM 665 C CA . VAL A 1 84 ? 5.360 9.371 -4.002 1.00 83.56 84 VAL A CA 1
ATOM 666 C C . VAL A 1 84 ? 5.323 8.526 -5.280 1.00 83.56 84 VAL A C 1
ATOM 668 O O . VAL A 1 84 ? 6.365 8.135 -5.807 1.00 83.56 84 VAL A O 1
ATOM 671 N N . GLY A 1 85 ? 4.120 8.286 -5.813 1.00 84.00 85 GLY A N 1
ATOM 672 C CA . GLY A 1 85 ? 3.928 7.509 -7.036 1.00 84.00 85 GLY A CA 1
ATOM 673 C C . GLY A 1 85 ? 4.566 8.167 -8.260 1.00 84.00 85 GLY A C 1
ATOM 674 O O . GLY A 1 85 ? 5.161 7.477 -9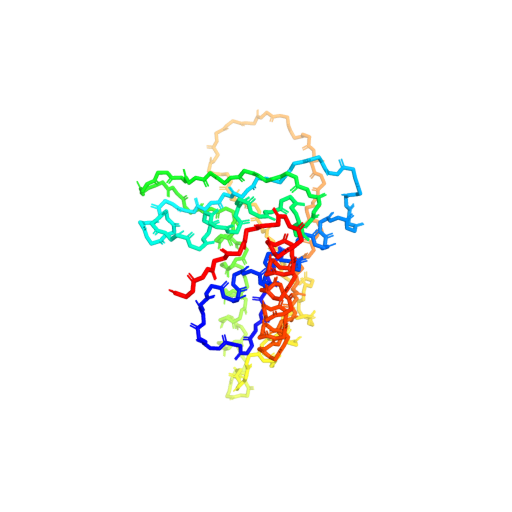.086 1.00 84.00 85 GLY A O 1
ATOM 675 N N . ALA A 1 86 ? 4.500 9.495 -8.368 1.00 85.50 86 ALA A N 1
ATOM 676 C CA . ALA A 1 86 ? 5.123 10.245 -9.452 1.00 85.50 86 ALA A CA 1
ATOM 677 C C . ALA A 1 86 ? 6.652 10.127 -9.434 1.00 85.50 86 ALA A C 1
ATOM 679 O O . ALA A 1 86 ? 7.247 9.956 -10.495 1.00 85.50 86 ALA A O 1
ATOM 680 N N . VAL A 1 87 ? 7.291 10.165 -8.259 1.00 86.38 87 VAL A N 1
ATOM 681 C CA . VAL A 1 87 ? 8.748 9.980 -8.135 1.00 86.38 87 VAL A CA 1
ATOM 682 C C . VAL A 1 87 ? 9.157 8.584 -8.594 1.00 86.38 87 VAL A C 1
ATOM 684 O O . VAL A 1 87 ? 10.067 8.455 -9.415 1.00 86.38 87 VAL A O 1
ATOM 687 N N . VAL A 1 88 ? 8.461 7.545 -8.124 1.00 86.69 88 VAL A N 1
ATOM 688 C CA . VAL A 1 88 ? 8.751 6.156 -8.508 1.00 86.69 88 VAL A CA 1
ATOM 689 C C . VAL A 1 88 ? 8.572 5.961 -10.014 1.00 86.69 88 VAL A C 1
ATOM 691 O O . VAL A 1 88 ? 9.494 5.499 -10.685 1.00 86.69 88 VAL A O 1
ATOM 694 N N . LYS A 1 89 ? 7.433 6.393 -10.571 1.00 86.62 89 LYS A N 1
ATOM 695 C CA . LYS A 1 89 ? 7.145 6.286 -12.010 1.00 86.62 89 LYS A CA 1
ATOM 696 C C . LYS A 1 89 ? 8.134 7.084 -12.855 1.00 86.62 89 LYS A C 1
ATOM 698 O O . LYS A 1 89 ? 8.667 6.547 -13.812 1.00 86.62 89 LYS A O 1
ATOM 703 N N . SER A 1 90 ? 8.428 8.331 -12.488 1.00 87.19 90 SER A N 1
ATOM 704 C CA . SER A 1 90 ? 9.372 9.180 -13.228 1.00 87.19 90 SER A CA 1
ATOM 705 C C . SER A 1 90 ? 10.777 8.577 -13.247 1.00 87.19 90 SER A C 1
ATOM 707 O O . SER A 1 90 ? 11.412 8.513 -14.299 1.00 87.19 90 SER A O 1
ATOM 709 N N . THR A 1 91 ? 11.246 8.058 -12.108 1.00 86.00 91 THR A N 1
ATOM 710 C CA . THR A 1 91 ? 12.557 7.398 -12.014 1.00 86.00 91 THR A CA 1
ATOM 711 C C . THR A 1 91 ? 12.592 6.126 -12.862 1.00 86.00 91 THR A C 1
ATOM 713 O O . THR A 1 91 ? 13.577 5.882 -13.558 1.00 86.00 91 THR A O 1
ATOM 716 N N . ALA A 1 92 ? 11.511 5.342 -12.848 1.00 87.19 92 ALA A N 1
ATOM 717 C CA . ALA A 1 92 ? 11.373 4.145 -13.669 1.00 87.19 92 ALA A CA 1
ATOM 718 C C . ALA A 1 92 ? 11.391 4.490 -15.163 1.00 87.19 92 ALA A C 1
ATOM 720 O O . ALA A 1 92 ? 12.195 3.941 -15.908 1.00 87.19 92 ALA A O 1
ATOM 721 N N . THR A 1 93 ? 10.595 5.473 -15.591 1.00 87.50 93 THR A N 1
ATOM 722 C CA . THR A 1 93 ? 10.583 5.962 -16.975 1.00 87.50 93 THR A CA 1
ATOM 723 C C . THR A 1 93 ? 11.971 6.419 -17.414 1.00 87.50 93 THR A C 1
ATOM 725 O O . THR A 1 93 ? 12.419 6.065 -18.499 1.00 87.50 93 THR A O 1
ATOM 728 N N . GLN A 1 94 ? 12.701 7.155 -16.571 1.00 86.31 94 GLN A N 1
ATOM 729 C CA . GLN A 1 94 ? 14.071 7.561 -16.889 1.00 86.31 94 GLN A CA 1
ATOM 730 C C . GLN A 1 94 ? 15.028 6.376 -17.031 1.00 86.31 94 GLN A C 1
ATOM 732 O O . GLN A 1 94 ? 15.927 6.434 -17.866 1.00 86.31 94 GLN A O 1
ATOM 737 N N . HIS A 1 95 ? 14.868 5.325 -16.224 1.00 86.31 95 HIS A N 1
ATOM 738 C CA . HIS A 1 95 ? 15.670 4.111 -16.348 1.00 86.31 95 HIS A CA 1
ATOM 739 C C . HIS A 1 95 ? 15.409 3.399 -17.677 1.00 86.31 95 HIS A C 1
ATOM 741 O O . HIS A 1 95 ? 16.368 3.106 -18.386 1.00 86.31 95 HIS A O 1
ATOM 747 N N . LEU A 1 96 ? 14.136 3.221 -18.044 1.00 87.56 96 LEU A N 1
ATOM 748 C CA . LEU A 1 96 ? 13.737 2.614 -19.318 1.00 87.56 96 LEU A CA 1
ATOM 749 C C . LEU A 1 96 ? 14.271 3.420 -20.516 1.00 87.56 96 LEU A C 1
ATOM 751 O O . LEU A 1 96 ? 14.830 2.858 -21.450 1.00 87.56 96 LEU A O 1
ATOM 755 N N . LEU A 1 97 ? 14.163 4.754 -20.469 1.00 86.31 97 LEU A N 1
ATOM 756 C CA . LEU A 1 97 ? 14.617 5.628 -21.558 1.00 86.31 97 LEU A CA 1
ATOM 757 C C . LEU A 1 97 ? 16.144 5.660 -21.713 1.00 86.31 97 LEU A C 1
ATOM 759 O O . LEU A 1 97 ? 16.642 5.791 -22.827 1.00 86.31 97 LEU A O 1
ATOM 763 N N . LYS A 1 98 ? 16.896 5.578 -20.609 1.00 85.19 98 LYS A N 1
ATOM 764 C CA . LYS A 1 98 ? 18.368 5.660 -20.630 1.00 85.19 98 LYS A CA 1
ATOM 765 C C . LYS A 1 98 ? 19.051 4.309 -20.827 1.00 85.19 98 LYS A C 1
ATOM 767 O O . LYS A 1 98 ? 20.196 4.281 -21.259 1.00 85.19 98 LYS A O 1
ATOM 772 N N . GLY A 1 99 ? 18.402 3.211 -20.447 1.00 76.06 99 GLY A N 1
ATOM 773 C CA . GLY A 1 99 ? 19.044 1.903 -20.334 1.00 76.06 99 GLY A CA 1
ATOM 774 C C . GLY A 1 99 ? 19.027 1.039 -21.601 1.00 76.06 99 GLY A C 1
ATOM 775 O O . GLY A 1 99 ? 19.530 -0.082 -21.568 1.00 76.06 99 GLY A O 1
ATOM 776 N N . GLY A 1 100 ? 18.497 1.548 -22.718 1.00 71.94 100 GLY A N 1
ATOM 777 C CA . GLY A 1 100 ? 18.496 0.835 -23.998 1.00 71.94 100 GLY A CA 1
ATOM 778 C C . GLY A 1 100 ? 17.657 -0.459 -23.978 1.00 71.94 100 GLY A C 1
ATOM 779 O O . GLY A 1 100 ? 16.818 -0.632 -23.095 1.00 71.94 100 GLY A O 1
ATOM 780 N N . PRO A 1 101 ? 17.863 -1.390 -24.930 1.00 66.88 101 PRO A N 1
ATOM 781 C CA . PRO A 1 101 ? 16.995 -2.563 -25.118 1.00 66.88 101 PRO A CA 1
ATOM 782 C C . PRO A 1 101 ? 16.961 -3.550 -23.937 1.00 66.88 101 PRO A C 1
ATOM 784 O O . PRO A 1 101 ? 16.018 -4.328 -23.825 1.00 66.88 101 PRO A O 1
ATOM 787 N N . ASN A 1 102 ? 17.942 -3.497 -23.030 1.00 72.19 102 ASN A N 1
ATOM 788 C CA . ASN A 1 102 ? 18.016 -4.383 -21.862 1.00 72.19 102 ASN A CA 1
ATOM 789 C C . ASN A 1 102 ? 17.336 -3.807 -20.611 1.00 72.19 102 ASN A C 1
ATOM 791 O O . ASN A 1 102 ? 17.152 -4.523 -19.630 1.00 72.19 102 ASN A O 1
ATOM 795 N N . ALA A 1 103 ? 16.958 -2.528 -20.617 1.00 73.75 103 ALA A N 1
ATOM 796 C CA . ALA A 1 103 ? 16.290 -1.891 -19.489 1.00 73.75 103 ALA A CA 1
ATOM 797 C C . ALA A 1 103 ? 14.775 -1.989 -19.646 1.00 73.75 103 ALA A C 1
ATOM 799 O O . ALA A 1 103 ? 14.105 -0.984 -19.849 1.00 73.75 103 ALA A O 1
ATOM 800 N N . SER A 1 104 ? 14.239 -3.206 -19.577 1.00 81.12 104 SER A N 1
ATOM 801 C CA . SER A 1 104 ? 12.797 -3.448 -19.513 1.00 81.12 104 SER A CA 1
ATOM 802 C C . SER A 1 104 ? 12.447 -4.220 -18.245 1.00 81.12 104 SER A C 1
ATOM 804 O O . SER A 1 104 ? 13.228 -5.037 -17.759 1.00 81.12 104 SER A O 1
ATOM 806 N N . PHE A 1 105 ? 11.263 -3.957 -17.695 1.00 84.62 105 PHE A N 1
ATOM 807 C CA . PHE A 1 105 ? 10.728 -4.734 -16.581 1.00 84.62 105 PHE A CA 1
ATOM 808 C C . PHE A 1 105 ? 9.817 -5.817 -17.153 1.00 84.62 105 PHE A C 1
ATOM 810 O O . PHE A 1 105 ? 8.715 -5.521 -17.608 1.00 84.62 105 PHE A O 1
ATOM 817 N N . SER A 1 106 ? 10.274 -7.068 -17.142 1.00 83.81 106 SER A N 1
ATOM 818 C CA . SER A 1 106 ? 9.489 -8.206 -17.644 1.00 83.81 106 SER A CA 1
ATOM 819 C C . SER A 1 106 ? 8.511 -8.750 -16.598 1.00 83.81 106 SER A C 1
ATOM 821 O O . SER A 1 106 ? 7.571 -9.460 -16.938 1.00 83.81 106 SER A O 1
ATOM 823 N N . SER A 1 107 ? 8.712 -8.425 -15.316 1.00 86.69 107 SER A N 1
ATOM 824 C CA . SER A 1 107 ? 7.804 -8.810 -14.232 1.00 86.69 107 SER A CA 1
ATOM 825 C C . SER A 1 107 ? 7.673 -7.719 -13.159 1.00 86.69 107 SER A C 1
ATOM 827 O O . SER A 1 107 ? 8.614 -6.946 -12.944 1.00 86.69 107 SER A O 1
ATOM 829 N N . PRO A 1 108 ? 6.550 -7.679 -12.412 1.00 85.75 108 PRO A N 1
ATOM 830 C CA . PRO A 1 108 ? 6.395 -6.795 -11.251 1.00 85.75 108 PRO A CA 1
ATOM 831 C C . PRO A 1 108 ? 7.475 -7.008 -10.183 1.00 85.75 108 PRO A C 1
ATOM 833 O O . PRO A 1 108 ? 7.845 -6.073 -9.474 1.00 85.75 108 PRO A O 1
ATOM 836 N N . LYS A 1 109 ? 8.013 -8.230 -10.086 1.00 85.81 109 LYS A N 1
ATOM 837 C CA . LYS A 1 109 ? 9.082 -8.575 -9.146 1.00 85.81 109 LYS A CA 1
ATOM 838 C C . LYS A 1 109 ? 10.413 -7.923 -9.520 1.00 85.81 109 LYS A C 1
ATOM 840 O O . LYS A 1 109 ? 11.038 -7.318 -8.658 1.00 85.81 109 LYS A O 1
ATOM 845 N N . GLN A 1 110 ? 10.788 -7.947 -10.801 1.00 86.75 110 GLN A N 1
ATOM 846 C CA . GLN A 1 110 ? 11.968 -7.217 -11.287 1.00 86.75 110 GLN A CA 1
ATOM 847 C C . GLN A 1 110 ? 11.840 -5.713 -11.033 1.00 86.75 110 GLN A C 1
ATOM 849 O O . GLN A 1 110 ? 12.802 -5.055 -10.646 1.00 86.75 110 GLN A O 1
ATOM 854 N N . PHE A 1 111 ? 10.633 -5.164 -11.208 1.00 87.06 111 PHE A N 1
ATOM 855 C CA . PHE A 1 111 ? 10.370 -3.768 -10.880 1.00 87.06 111 PHE A CA 1
ATOM 856 C C . PHE A 1 111 ? 10.550 -3.483 -9.379 1.00 87.06 111 PHE A C 1
ATOM 858 O O . PHE A 1 111 ? 11.167 -2.484 -9.014 1.00 87.06 111 PHE A O 1
ATOM 865 N N . TYR A 1 112 ? 10.071 -4.375 -8.506 1.00 87.94 112 TYR A N 1
ATOM 866 C CA . TYR A 1 112 ? 10.281 -4.277 -7.060 1.00 87.94 112 TYR A CA 1
ATOM 867 C C . TYR A 1 112 ? 11.762 -4.340 -6.668 1.00 87.94 112 TYR A C 1
ATOM 869 O O . TYR A 1 112 ? 12.215 -3.487 -5.907 1.00 87.94 112 TYR A O 1
ATOM 877 N N . GLU A 1 113 ? 12.511 -5.310 -7.192 1.00 87.31 113 GLU A N 1
ATOM 878 C CA . GLU A 1 113 ? 13.945 -5.478 -6.921 1.00 87.31 113 GLU A CA 1
ATOM 879 C C . GLU A 1 113 ? 14.721 -4.224 -7.339 1.00 87.31 113 GLU A C 1
ATOM 881 O O . GLU A 1 113 ? 15.458 -3.648 -6.540 1.00 87.31 113 GLU A O 1
ATOM 886 N N . TRP A 1 114 ? 14.439 -3.703 -8.534 1.00 87.69 114 TRP A N 1
ATOM 887 C CA . TRP A 1 114 ? 15.018 -2.451 -9.008 1.00 87.69 114 TRP A CA 1
ATOM 888 C C . TRP A 1 114 ? 14.662 -1.250 -8.114 1.00 87.69 114 TRP A C 1
ATOM 890 O O . TRP A 1 114 ? 15.524 -0.428 -7.787 1.00 87.69 114 TRP A O 1
ATOM 900 N N . CYS A 1 115 ? 13.401 -1.138 -7.683 1.00 85.25 115 CYS A N 1
ATOM 901 C CA . CYS A 1 115 ? 12.964 -0.096 -6.754 1.00 85.25 115 CYS A CA 1
ATOM 902 C C . CYS A 1 115 ? 13.689 -0.187 -5.405 1.00 85.25 115 CYS A C 1
ATOM 904 O O . CYS A 1 115 ? 14.067 0.841 -4.842 1.00 85.25 115 CYS A O 1
ATOM 906 N N . PHE A 1 116 ? 13.894 -1.404 -4.903 1.00 82.62 116 PHE A N 1
ATOM 907 C CA . PHE A 1 116 ? 14.599 -1.663 -3.655 1.00 82.62 116 PHE A CA 1
ATOM 908 C C . PHE A 1 116 ? 16.083 -1.284 -3.759 1.00 82.62 116 PHE A C 1
ATOM 910 O O . PHE A 1 116 ? 16.602 -0.587 -2.890 1.00 82.62 116 PHE A O 1
ATOM 917 N N . GLU A 1 117 ? 16.750 -1.642 -4.858 1.00 82.31 117 GLU A N 1
ATOM 918 C CA . GLU A 1 117 ? 18.153 -1.291 -5.115 1.00 82.31 117 GLU A CA 1
ATOM 919 C C . GLU A 1 117 ? 18.385 0.214 -5.308 1.00 82.31 117 GLU A C 1
ATOM 921 O O . GLU A 1 117 ? 19.448 0.741 -4.981 1.00 82.31 117 GLU A O 1
ATOM 926 N N . LYS A 1 118 ? 17.411 0.931 -5.882 1.00 78.00 118 LYS A N 1
ATOM 927 C CA . LYS A 1 118 ? 17.511 2.374 -6.166 1.00 78.00 118 LYS A CA 1
ATOM 928 C C . LYS A 1 118 ? 16.827 3.248 -5.122 1.00 78.00 118 LYS A C 1
ATOM 930 O O . LYS A 1 118 ? 16.645 4.444 -5.370 1.00 78.00 118 LYS A O 1
ATOM 935 N N . ASN A 1 119 ? 16.495 2.688 -3.963 1.00 69.75 119 ASN A N 1
ATOM 936 C CA . ASN A 1 119 ? 15.729 3.365 -2.925 1.00 69.75 119 ASN A CA 1
ATOM 937 C C . ASN A 1 119 ? 16.360 4.704 -2.482 1.00 69.75 119 ASN A C 1
ATOM 939 O O . ASN A 1 119 ? 15.661 5.703 -2.323 1.00 69.75 119 ASN A O 1
ATOM 943 N N . ASP A 1 120 ? 17.693 4.778 -2.427 1.00 65.62 120 ASP A N 1
ATOM 944 C CA . ASP A 1 120 ? 18.436 6.000 -2.073 1.00 65.62 120 ASP A CA 1
ATOM 945 C C . ASP A 1 120 ? 18.238 7.165 -3.057 1.00 65.62 120 ASP A C 1
ATOM 947 O O . ASP A 1 120 ? 18.419 8.330 -2.705 1.00 65.62 120 ASP A O 1
ATOM 951 N N . ARG A 1 121 ? 17.861 6.875 -4.309 1.00 60.16 121 ARG A N 1
ATOM 952 C CA . ARG A 1 121 ? 17.578 7.890 -5.339 1.00 60.16 121 ARG A CA 1
ATOM 953 C C . ARG A 1 121 ? 16.105 8.288 -5.377 1.00 60.16 121 ARG A C 1
ATOM 955 O O . ARG A 1 121 ? 15.768 9.321 -5.953 1.00 60.16 121 ARG A O 1
ATOM 962 N N . MET A 1 122 ? 15.231 7.491 -4.768 1.00 66.00 122 MET A N 1
ATOM 963 C CA . MET A 1 122 ? 13.795 7.737 -4.709 1.00 66.00 122 MET A CA 1
ATOM 964 C C . MET A 1 122 ? 13.477 8.623 -3.505 1.00 66.00 122 MET A C 1
ATOM 966 O O . MET A 1 122 ? 12.993 8.167 -2.472 1.00 66.00 122 MET A O 1
ATOM 970 N N . VAL A 1 123 ? 13.769 9.917 -3.647 1.00 61.75 123 VAL A N 1
ATOM 971 C CA . VAL A 1 123 ? 13.502 10.938 -2.625 1.00 61.75 123 VAL A CA 1
ATOM 972 C C . VAL A 1 123 ? 12.435 11.903 -3.124 1.00 61.75 123 VAL A C 1
ATOM 974 O O . VAL A 1 123 ? 12.498 12.417 -4.241 1.00 61.75 123 VAL A O 1
ATOM 977 N N . ILE A 1 124 ? 11.450 12.186 -2.275 1.00 58.03 124 ILE A N 1
ATOM 978 C CA . ILE A 1 124 ? 10.415 13.176 -2.574 1.00 58.03 124 ILE A CA 1
ATOM 979 C C . ILE A 1 124 ? 11.012 14.569 -2.370 1.00 58.03 124 ILE A C 1
ATOM 981 O O . ILE A 1 124 ? 11.195 15.029 -1.241 1.00 58.03 124 ILE A O 1
ATOM 985 N N . ALA A 1 125 ? 11.325 15.249 -3.473 1.00 53.44 125 ALA A N 1
ATOM 986 C CA . ALA A 1 125 ? 11.709 16.654 -3.443 1.00 53.44 125 ALA A CA 1
ATOM 987 C C . ALA A 1 125 ? 10.497 17.525 -3.065 1.00 53.44 125 ALA A C 1
ATOM 989 O O . ALA A 1 125 ? 9.377 17.282 -3.515 1.00 53.44 125 ALA A O 1
ATOM 990 N N . ARG A 1 126 ? 10.705 18.556 -2.232 1.00 41.66 126 ARG A N 1
ATOM 991 C CA . ARG A 1 126 ? 9.631 19.503 -1.886 1.00 41.66 126 ARG A CA 1
ATOM 992 C C . ARG A 1 126 ? 9.173 20.278 -3.133 1.00 41.66 126 ARG A C 1
ATOM 994 O O . ARG A 1 126 ? 10.006 20.551 -4.002 1.00 41.66 126 ARG A O 1
ATOM 1001 N N . PRO A 1 127 ? 7.895 20.700 -3.205 1.00 39.69 127 PRO A N 1
ATOM 1002 C CA . PRO A 1 127 ? 7.447 21.621 -4.244 1.00 39.69 127 PRO A CA 1
ATOM 1003 C C . PRO A 1 127 ? 8.327 22.876 -4.233 1.00 39.69 127 PRO A C 1
ATOM 1005 O O . PRO A 1 127 ? 8.579 23.470 -3.179 1.00 39.69 127 PRO A O 1
ATOM 1008 N N . ARG A 1 128 ? 8.826 23.267 -5.409 1.00 37.53 128 ARG A N 1
ATOM 1009 C CA . ARG A 1 128 ? 9.594 24.502 -5.585 1.00 37.53 128 ARG A CA 1
ATOM 1010 C C . ARG A 1 128 ? 8.640 25.663 -5.279 1.00 37.53 128 ARG A C 1
ATOM 1012 O O . ARG A 1 128 ? 7.692 25.869 -6.030 1.00 37.53 128 ARG A O 1
ATOM 1019 N N . ARG A 1 129 ? 8.839 26.383 -4.163 1.00 36.81 129 ARG A N 1
ATOM 1020 C CA . ARG A 1 129 ? 8.065 27.603 -3.865 1.00 36.81 129 ARG A CA 1
ATOM 1021 C C . ARG A 1 129 ? 8.237 28.564 -5.045 1.00 36.81 129 ARG A C 1
ATOM 1023 O O . ARG A 1 129 ? 9.348 29.034 -5.280 1.00 36.81 129 ARG A O 1
ATOM 1030 N N . ILE A 1 130 ? 7.155 28.850 -5.767 1.00 44.53 130 ILE A N 1
ATOM 1031 C CA . ILE A 1 130 ? 7.064 30.058 -6.590 1.00 44.53 130 ILE A CA 1
ATOM 1032 C C . ILE A 1 130 ? 6.999 31.200 -5.574 1.00 44.53 130 ILE A C 1
ATOM 1034 O O . ILE A 1 130 ? 6.142 31.206 -4.693 1.00 44.53 130 ILE A O 1
ATOM 1038 N N . GLY A 1 131 ? 8.043 32.023 -5.563 1.00 40.91 131 GLY A N 1
ATOM 1039 C CA . GLY A 1 131 ? 8.388 32.846 -4.413 1.00 40.91 131 GLY A CA 1
ATOM 1040 C C . GLY A 1 131 ? 7.399 33.971 -4.140 1.00 40.91 131 GLY A C 1
ATOM 1041 O O . GLY A 1 131 ? 7.044 34.707 -5.048 1.00 40.91 131 GLY A O 1
ATOM 1042 N N . THR A 1 132 ? 7.096 34.179 -2.860 1.00 37.16 132 THR A N 1
ATOM 1043 C CA . THR A 1 132 ? 6.872 35.512 -2.292 1.00 37.16 132 THR A CA 1
ATOM 1044 C C . THR A 1 132 ? 7.427 35.551 -0.866 1.00 37.16 132 THR A C 1
ATOM 1046 O O . THR A 1 132 ? 7.110 34.690 -0.051 1.00 37.16 132 THR A O 1
ATOM 1049 N N . SER A 1 133 ? 8.282 36.556 -0.657 1.00 35.53 133 SER A N 1
ATOM 1050 C CA . SER A 1 133 ? 8.957 37.056 0.551 1.00 35.53 133 SER A CA 1
ATOM 1051 C C . SER A 1 133 ? 9.830 36.112 1.402 1.00 35.53 133 SER A C 1
ATOM 1053 O O . SER A 1 133 ? 9.478 35.014 1.829 1.00 35.53 133 SER A O 1
ATOM 1055 N N . LYS A 1 134 ? 11.049 36.610 1.644 1.00 45.66 134 LYS A N 1
ATOM 1056 C CA . LYS A 1 134 ? 12.043 36.095 2.583 1.00 45.66 134 LYS A CA 1
ATOM 1057 C C . LYS A 1 134 ? 11.518 36.285 4.010 1.00 45.66 134 LYS A C 1
ATOM 1059 O O . LYS A 1 134 ? 11.496 37.410 4.496 1.00 45.66 134 LYS A O 1
ATOM 1064 N N . SER A 1 135 ? 11.180 35.209 4.708 1.00 37.00 135 SER A N 1
ATOM 1065 C CA . SER A 1 135 ? 11.180 35.218 6.171 1.00 37.00 135 SER A CA 1
ATOM 1066 C C . SER A 1 135 ? 11.593 33.850 6.719 1.00 37.00 135 SER A C 1
ATOM 1068 O O . SER A 1 135 ? 11.049 32.809 6.356 1.00 37.00 135 SER A O 1
ATOM 1070 N N . LEU A 1 136 ? 12.637 33.903 7.552 1.00 35.19 136 LEU A N 1
ATOM 1071 C CA . LEU A 1 136 ? 13.104 32.892 8.503 1.00 35.19 136 LEU A CA 1
ATOM 1072 C C . LEU A 1 136 ? 13.308 31.478 7.935 1.00 35.19 136 LEU A C 1
ATOM 1074 O O . LEU A 1 136 ? 12.517 30.556 8.120 1.00 35.19 136 LEU A O 1
ATOM 1078 N N . THR A 1 137 ? 14.469 31.291 7.306 1.00 32.78 137 THR A N 1
ATOM 1079 C CA . THR A 1 137 ? 15.126 29.991 7.138 1.00 32.78 137 THR A CA 1
ATOM 1080 C C . THR A 1 137 ? 15.475 29.391 8.503 1.00 32.78 137 THR A C 1
ATOM 1082 O O . THR A 1 137 ? 16.625 29.407 8.931 1.00 32.78 137 THR A O 1
ATOM 1085 N N . THR A 1 138 ? 14.500 28.783 9.175 1.00 34.12 138 THR A N 1
ATOM 1086 C CA . THR A 1 138 ? 14.804 27.601 9.980 1.00 34.12 138 THR A CA 1
ATOM 1087 C C . THR A 1 138 ? 15.182 26.524 8.968 1.00 34.12 138 THR A C 1
ATOM 1089 O O . THR A 1 138 ? 14.331 26.075 8.196 1.00 34.12 138 THR A O 1
ATOM 1092 N N . GLN A 1 139 ? 16.468 26.170 8.883 1.00 36.41 139 GLN A N 1
ATOM 1093 C CA . GLN A 1 139 ? 16.913 25.022 8.093 1.00 36.41 139 GLN A CA 1
ATOM 1094 C C . GLN A 1 139 ? 16.269 23.766 8.685 1.00 36.41 139 GLN A C 1
ATOM 1096 O O . GLN A 1 139 ? 16.806 23.124 9.580 1.00 36.41 139 GLN A O 1
ATOM 1101 N N . MET A 1 140 ? 15.064 23.442 8.220 1.00 34.50 140 MET A N 1
ATOM 1102 C CA . MET A 1 140 ? 14.436 22.171 8.530 1.00 34.50 140 MET A CA 1
ATOM 1103 C C . MET A 1 140 ? 15.293 21.064 7.904 1.00 34.50 140 MET A C 1
ATOM 1105 O O . MET A 1 140 ? 15.659 21.191 6.729 1.00 34.50 140 MET A O 1
ATOM 1109 N N . PRO A 1 141 ? 15.619 19.994 8.650 1.00 36.78 141 PRO A N 1
ATOM 1110 C CA . PRO A 1 141 ? 16.495 18.935 8.169 1.00 36.78 141 PRO A CA 1
ATOM 1111 C C . PRO A 1 141 ? 15.975 18.362 6.846 1.00 36.78 141 PRO A C 1
ATOM 1113 O O . PRO A 1 141 ? 14.767 18.177 6.654 1.00 36.78 141 PRO A O 1
ATOM 1116 N N . LYS A 1 142 ? 16.903 18.111 5.913 1.00 40.34 142 LYS A N 1
ATOM 1117 C CA . LYS A 1 142 ? 16.635 17.446 4.629 1.00 40.34 142 LYS A CA 1
ATOM 1118 C C . LYS A 1 142 ? 15.814 16.174 4.903 1.00 40.34 142 LYS A C 1
ATOM 1120 O O . LYS A 1 142 ? 16.192 15.425 5.807 1.00 40.34 142 LYS A O 1
ATOM 1125 N N . PRO A 1 143 ? 14.719 15.892 4.172 1.00 44.59 143 PRO A N 1
ATOM 1126 C CA . PRO A 1 143 ? 13.995 14.642 4.346 1.00 44.59 143 PRO A CA 1
ATOM 1127 C C . PRO A 1 143 ? 14.831 13.514 3.730 1.00 44.59 143 PRO A C 1
ATOM 1129 O O . PRO A 1 143 ? 14.609 13.101 2.602 1.00 44.59 143 PRO A O 1
ATOM 1132 N N . ASN A 1 144 ? 15.824 13.033 4.472 1.00 48.53 144 ASN A N 1
ATOM 1133 C CA . ASN A 1 144 ? 16.708 11.935 4.082 1.00 48.53 144 ASN A CA 1
ATOM 1134 C C . ASN A 1 144 ? 16.048 10.565 4.326 1.00 48.53 144 ASN A C 1
ATOM 1136 O O . ASN A 1 144 ? 16.725 9.602 4.667 1.00 48.53 144 ASN A O 1
ATOM 1140 N N . ARG A 1 145 ? 14.712 10.478 4.235 1.00 58.44 145 ARG A N 1
ATOM 1141 C CA . ARG A 1 145 ? 14.004 9.205 4.391 1.00 58.44 145 ARG A CA 1
ATOM 1142 C C . ARG A 1 145 ? 13.671 8.665 3.001 1.00 58.44 145 ARG A C 1
ATOM 1144 O O . ARG A 1 145 ? 12.823 9.266 2.336 1.00 58.44 145 ARG A O 1
ATOM 1151 N N . PRO A 1 146 ? 14.340 7.592 2.554 1.00 67.00 146 PRO A N 1
ATOM 1152 C CA . PRO A 1 146 ? 14.051 6.980 1.266 1.00 67.00 146 PRO A CA 1
ATOM 1153 C C . PRO A 1 146 ? 12.609 6.442 1.240 1.00 67.00 146 PRO A C 1
ATOM 1155 O O . PRO A 1 146 ? 12.019 6.155 2.290 1.00 67.00 146 PRO A O 1
ATOM 1158 N N . ILE A 1 147 ? 12.002 6.364 0.053 1.00 72.25 147 ILE A N 1
ATOM 1159 C CA . ILE A 1 147 ? 10.628 5.870 -0.093 1.00 72.25 147 ILE A CA 1
ATOM 1160 C C . ILE A 1 147 ? 10.598 4.386 0.256 1.00 72.25 147 ILE A C 1
ATOM 1162 O O . ILE A 1 147 ? 11.063 3.542 -0.489 1.00 72.25 147 ILE A O 1
ATOM 1166 N N . GLU A 1 148 ? 9.969 4.031 1.366 1.00 80.00 148 GLU A N 1
ATOM 1167 C CA . GLU A 1 148 ? 9.852 2.622 1.722 1.00 80.00 148 GLU A CA 1
ATOM 1168 C C . GLU A 1 148 ? 9.035 1.831 0.692 1.00 80.00 148 GLU A C 1
ATOM 1170 O O . GLU A 1 148 ? 7.860 2.131 0.468 1.00 80.00 148 GLU A O 1
ATOM 1175 N N . VAL A 1 149 ? 9.650 0.817 0.085 1.00 81.75 149 VAL A N 1
ATOM 1176 C CA . VAL A 1 149 ? 9.018 -0.083 -0.887 1.00 81.75 149 VAL A CA 1
ATOM 1177 C C . VAL A 1 149 ? 8.831 -1.456 -0.243 1.00 81.75 149 VAL A C 1
ATOM 1179 O O . VAL A 1 149 ? 9.747 -1.978 0.394 1.00 81.75 149 VAL A O 1
ATOM 1182 N N . ARG A 1 150 ? 7.643 -2.049 -0.385 1.00 85.00 150 ARG A N 1
ATOM 1183 C CA . ARG A 1 150 ? 7.321 -3.386 0.139 1.00 85.00 150 ARG A CA 1
ATOM 1184 C C . ARG A 1 150 ? 6.734 -4.271 -0.955 1.00 85.00 150 ARG A C 1
ATOM 1186 O O . ARG A 1 150 ? 5.944 -3.804 -1.775 1.00 85.00 150 ARG A O 1
ATOM 1193 N N . TRP A 1 151 ? 7.109 -5.546 -0.919 1.00 86.88 151 TRP A N 1
ATOM 1194 C CA . TRP A 1 151 ? 6.545 -6.593 -1.764 1.00 86.88 151 TRP A CA 1
ATOM 1195 C C . TRP A 1 151 ? 5.330 -7.232 -1.091 1.00 86.88 151 TRP A C 1
ATOM 1197 O O . TRP A 1 151 ? 5.374 -7.548 0.099 1.00 86.88 151 TRP A O 1
ATOM 1207 N N . LEU A 1 152 ? 4.269 -7.454 -1.860 1.00 85.50 152 LEU A N 1
ATOM 1208 C CA . LEU A 1 152 ? 3.087 -8.199 -1.442 1.00 85.50 152 LEU A CA 1
ATOM 1209 C C . LEU A 1 152 ? 2.775 -9.241 -2.517 1.00 85.50 152 LEU A C 1
ATOM 1211 O O . LEU A 1 152 ? 2.400 -8.880 -3.624 1.00 85.50 152 LEU A O 1
ATOM 1215 N N . SER A 1 153 ? 2.930 -10.525 -2.206 1.00 84.81 153 SER A N 1
ATOM 1216 C CA . SER A 1 153 ? 2.607 -11.596 -3.157 1.00 84.81 153 SER A CA 1
ATOM 1217 C C . SER A 1 153 ? 1.108 -11.902 -3.164 1.00 84.81 153 SER A C 1
ATOM 1219 O O . SER A 1 153 ? 0.469 -11.881 -2.110 1.00 84.81 153 SER A O 1
ATOM 1221 N N . GLY A 1 154 ? 0.551 -12.230 -4.329 1.00 80.56 154 GLY A N 1
ATOM 1222 C CA . GLY A 1 154 ? -0.856 -12.596 -4.501 1.00 80.56 154 GLY A CA 1
ATOM 1223 C C . GLY A 1 154 ? -1.307 -13.782 -3.645 1.00 80.56 154 GLY A C 1
ATOM 1224 O O . GLY A 1 154 ? -2.414 -13.759 -3.107 1.00 80.56 154 GLY A O 1
ATOM 1225 N N . ASP A 1 155 ? -0.439 -14.767 -3.414 1.00 79.62 155 ASP A N 1
ATOM 1226 C CA . ASP A 1 155 ? -0.749 -15.904 -2.535 1.00 79.62 155 ASP A CA 1
ATOM 1227 C C . ASP A 1 155 ? -0.974 -15.454 -1.087 1.00 79.62 155 ASP A C 1
ATOM 1229 O O . ASP A 1 155 ? -1.893 -15.915 -0.403 1.00 79.62 155 ASP A O 1
ATOM 1233 N N . VAL A 1 156 ? -0.170 -14.488 -0.634 1.00 80.50 156 VAL A N 1
ATOM 1234 C CA . VAL A 1 156 ? -0.313 -13.870 0.689 1.00 80.50 156 VAL A CA 1
ATOM 1235 C C . VAL A 1 156 ? -1.604 -13.065 0.752 1.00 80.50 156 VAL A C 1
ATOM 1237 O O . VAL A 1 156 ? -2.307 -13.140 1.756 1.00 80.50 156 VAL A O 1
ATOM 1240 N N . VAL A 1 157 ? -1.956 -12.342 -0.318 1.00 81.19 157 VAL A N 1
ATOM 1241 C CA . VAL A 1 157 ? -3.213 -11.582 -0.387 1.00 81.19 157 VAL A CA 1
ATOM 1242 C C . VAL A 1 157 ? -4.411 -12.497 -0.156 1.00 81.19 157 VAL A C 1
ATOM 1244 O O . VAL A 1 157 ? -5.239 -12.195 0.702 1.00 81.19 157 VAL A O 1
ATOM 1247 N N . ASN A 1 158 ? -4.477 -13.616 -0.878 1.00 79.69 158 ASN A N 1
ATOM 1248 C CA . ASN A 1 158 ? -5.580 -14.565 -0.761 1.00 79.69 158 ASN A CA 1
ATOM 1249 C C . ASN A 1 158 ? -5.622 -15.209 0.626 1.00 79.69 158 ASN A C 1
ATOM 1251 O O . ASN A 1 158 ? -6.656 -15.167 1.288 1.00 79.69 158 ASN A O 1
ATOM 1255 N N . LYS A 1 159 ? -4.493 -15.739 1.106 1.00 81.69 159 LYS A N 1
ATOM 1256 C CA . LYS A 1 159 ? -4.425 -16.416 2.406 1.00 81.69 159 LYS A CA 1
ATOM 1257 C C . LYS A 1 159 ? -4.814 -15.496 3.565 1.00 81.69 159 LYS A C 1
ATOM 1259 O O . LYS A 1 159 ? -5.554 -15.903 4.455 1.00 81.69 159 LYS A O 1
ATOM 1264 N N . GLU A 1 160 ? -4.330 -14.257 3.558 1.00 81.56 160 GLU A N 1
ATOM 1265 C CA . GLU A 1 160 ? -4.625 -13.282 4.612 1.00 81.56 160 GLU A CA 1
ATOM 1266 C C . G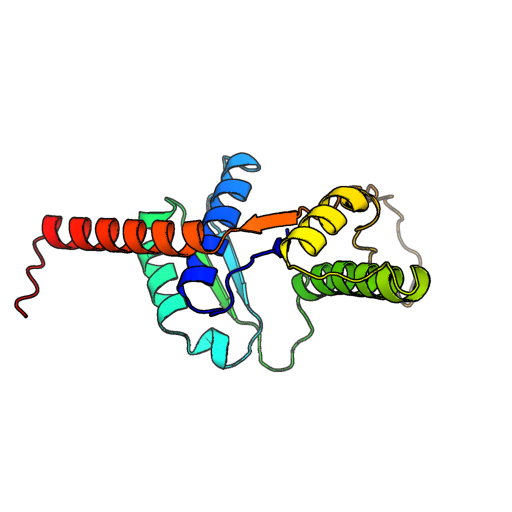LU A 1 160 ? -6.090 -12.861 4.632 1.00 81.56 160 GLU A C 1
ATOM 1268 O O . GLU A 1 160 ? -6.685 -12.698 5.700 1.00 81.56 160 GLU A O 1
ATOM 1273 N N . PHE A 1 161 ? -6.687 -12.719 3.452 1.00 79.88 161 PHE A N 1
ATOM 1274 C CA . PHE A 1 161 ? -8.093 -12.380 3.343 1.00 79.88 161 PHE A CA 1
ATOM 1275 C C . PHE A 1 161 ? -8.995 -13.521 3.831 1.00 79.88 161 PHE A C 1
ATOM 1277 O O . PHE A 1 161 ? -9.899 -13.277 4.628 1.00 79.88 161 PHE A O 1
ATOM 1284 N N . GLU A 1 162 ? -8.719 -14.766 3.434 1.00 81.69 162 GLU A N 1
ATOM 1285 C CA . GLU A 1 162 ? -9.492 -15.926 3.901 1.00 81.69 162 GLU A CA 1
ATOM 1286 C C . GLU A 1 162 ? -9.360 -1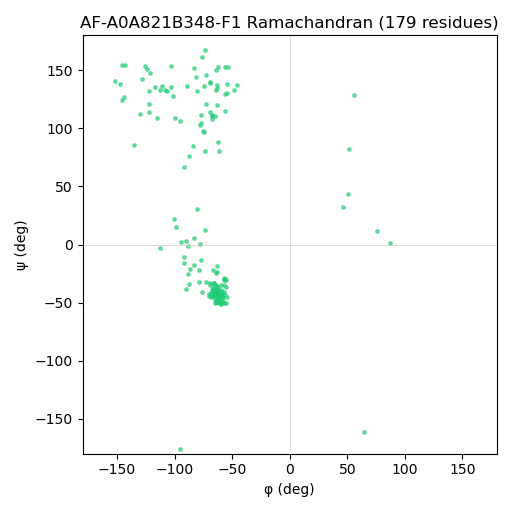6.128 5.419 1.00 81.69 162 GLU A C 1
ATOM 1288 O O . GLU A 1 162 ? -10.360 -16.335 6.109 1.00 81.69 162 GLU A O 1
ATOM 1293 N N . ASN A 1 163 ? -8.153 -15.967 5.973 1.00 82.75 163 ASN A N 1
ATOM 1294 C CA . ASN A 1 163 ? -7.935 -16.014 7.422 1.00 82.75 163 ASN A CA 1
ATOM 1295 C C . ASN A 1 163 ? -8.743 -14.934 8.158 1.00 82.75 163 ASN A C 1
ATOM 1297 O O . ASN A 1 163 ? -9.331 -15.204 9.206 1.00 82.75 163 ASN A O 1
ATOM 1301 N N . CYS A 1 164 ? -8.788 -13.713 7.617 1.00 82.12 164 CYS A N 1
ATOM 1302 C CA . CYS A 1 164 ? -9.598 -12.629 8.170 1.00 82.12 164 CYS A CA 1
ATOM 1303 C C . CYS A 1 164 ? -11.086 -12.993 8.168 1.00 82.12 164 CYS A C 1
ATOM 1305 O O . CYS A 1 164 ? -11.750 -12.856 9.196 1.00 82.12 164 CYS A O 1
ATOM 1307 N N . LEU A 1 165 ? -11.607 -13.498 7.046 1.00 82.44 165 LEU A N 1
ATOM 1308 C CA . LEU A 1 165 ? -13.002 -13.919 6.961 1.00 82.44 165 LEU A CA 1
ATOM 1309 C C . LEU A 1 165 ? -13.308 -14.995 8.000 1.00 82.44 165 LEU A C 1
ATOM 1311 O O . LEU A 1 165 ? -14.251 -14.828 8.767 1.00 82.44 165 LEU A O 1
ATOM 1315 N N . GLN A 1 166 ? -12.488 -16.041 8.097 1.00 81.19 166 GLN A N 1
ATOM 1316 C CA . GLN A 1 166 ? -12.664 -17.097 9.097 1.00 81.19 166 GLN A CA 1
ATOM 1317 C C . GLN A 1 166 ? -12.677 -16.552 10.532 1.00 81.19 166 GLN A C 1
ATOM 1319 O O . GLN A 1 166 ? -13.516 -16.958 11.334 1.00 81.19 166 GLN A O 1
ATOM 1324 N N . GLN A 1 167 ? -11.803 -15.593 10.857 1.00 81.81 167 GLN A N 1
ATOM 1325 C CA . GLN A 1 167 ? -11.782 -14.945 12.173 1.00 81.81 167 GLN A CA 1
ATOM 1326 C C . GLN A 1 167 ? -13.022 -14.082 12.434 1.00 81.81 167 GLN A C 1
ATOM 1328 O O . GLN A 1 167 ? -13.532 -14.049 13.553 1.00 81.81 167 GLN A O 1
ATOM 1333 N N . ARG A 1 168 ? -13.534 -13.373 11.423 1.00 82.25 168 ARG A N 1
ATOM 1334 C CA . ARG A 1 168 ? -14.778 -12.601 11.556 1.00 82.25 168 ARG A CA 1
ATOM 1335 C C . ARG A 1 168 ? -15.988 -13.529 11.714 1.00 82.25 168 ARG A C 1
ATOM 1337 O O . ARG A 1 168 ? -16.822 -13.283 12.581 1.00 82.25 168 ARG A O 1
ATOM 1344 N N . TRP A 1 169 ? -16.046 -14.623 10.953 1.00 76.56 169 TRP A N 1
ATOM 1345 C CA . TRP A 1 169 ? -17.084 -15.653 11.065 1.00 76.56 169 TRP A CA 1
ATOM 1346 C C . TRP A 1 169 ? -17.078 -16.341 12.433 1.00 76.56 169 TRP A C 1
ATOM 1348 O O . TRP A 1 169 ? -18.132 -16.477 13.053 1.00 76.56 169 TRP A O 1
ATOM 1358 N N . SER A 1 170 ? -15.905 -16.713 12.953 1.00 75.06 170 SER A N 1
ATOM 1359 C CA . SER A 1 170 ? -15.812 -17.341 14.274 1.00 75.06 170 SER A CA 1
ATOM 1360 C C . SER A 1 170 ? -16.290 -16.405 15.387 1.00 75.06 170 SER A C 1
ATOM 1362 O O . SER A 1 170 ? -17.026 -16.847 16.271 1.00 75.06 170 SER A O 1
ATOM 1364 N N . ARG A 1 171 ? -15.985 -15.101 15.305 1.00 74.00 171 ARG A N 1
ATOM 1365 C CA . ARG A 1 171 ? -16.489 -14.072 16.236 1.00 74.00 171 ARG A CA 1
ATOM 1366 C C . ARG A 1 171 ? -18.010 -13.920 16.188 1.00 74.00 171 ARG A C 1
ATOM 1368 O O . ARG A 1 171 ? -18.638 -13.815 17.235 1.00 74.00 171 ARG A O 1
ATOM 1375 N N . LEU A 1 172 ? -18.609 -13.951 14.997 1.00 69.50 172 LEU A N 1
ATOM 1376 C CA . LEU A 1 172 ? -20.069 -13.899 14.848 1.00 69.50 172 LEU A CA 1
ATOM 1377 C C . LEU A 1 172 ? -20.741 -15.141 15.451 1.00 69.50 172 LEU A C 1
ATOM 1379 O O . LEU A 1 172 ? -21.741 -15.015 16.158 1.00 69.50 172 LEU A O 1
ATOM 1383 N N . SER A 1 173 ? -20.143 -16.321 15.255 1.00 61.56 173 SER A N 1
ATOM 1384 C CA . SER A 1 173 ? -20.643 -17.571 15.842 1.00 61.56 173 SER A CA 1
ATOM 1385 C C . SER A 1 173 ? -20.531 -17.604 17.373 1.00 61.56 173 SER A C 1
ATOM 1387 O O . SER A 1 173 ? -21.418 -18.126 18.043 1.00 61.56 173 SER A O 1
ATOM 1389 N N . THR A 1 174 ? -19.493 -16.984 17.950 1.00 61.47 174 THR A N 1
ATOM 1390 C CA . THR A 1 174 ? -19.318 -16.885 19.413 1.00 61.47 174 THR A CA 1
ATOM 1391 C C . THR A 1 174 ? -20.193 -15.807 20.049 1.00 61.47 174 THR A C 1
ATOM 1393 O O . THR A 1 174 ? -20.502 -15.907 21.232 1.00 61.47 174 THR A O 1
ATOM 1396 N N . GLN A 1 175 ? -20.646 -14.811 19.282 1.00 59.78 175 GLN A N 1
ATOM 1397 C CA . GLN A 1 175 ? -21.628 -13.813 19.726 1.00 59.78 175 GLN A CA 1
ATOM 1398 C C . GLN A 1 175 ? -23.088 -14.293 19.616 1.00 59.78 175 GLN A C 1
ATOM 1400 O O . GLN A 1 175 ? -24.005 -13.521 19.883 1.00 59.78 175 GLN A O 1
ATOM 1405 N N . GLY A 1 176 ? -23.324 -15.561 19.253 1.00 47.91 176 GLY A N 1
ATOM 1406 C CA . GLY A 1 176 ? -24.662 -16.158 19.219 1.00 47.91 176 GLY A CA 1
ATOM 1407 C C . GLY A 1 176 ? -25.529 -15.733 18.030 1.00 47.91 176 GLY A C 1
ATOM 1408 O O . GLY A 1 176 ? -26.720 -16.037 18.011 1.00 47.91 176 GLY A O 1
ATOM 1409 N N . ILE A 1 177 ? -24.962 -15.065 17.019 1.00 53.12 177 ILE A N 1
ATOM 1410 C CA . ILE A 1 177 ? -25.686 -14.747 15.783 1.00 53.12 177 ILE A CA 1
ATOM 1411 C C . ILE A 1 177 ? -25.604 -15.969 14.864 1.00 53.12 177 ILE A C 1
ATOM 1413 O O . ILE A 1 177 ? -24.727 -16.086 14.009 1.00 53.12 177 ILE A O 1
ATOM 1417 N N . ILE A 1 178 ? -26.525 -16.910 15.072 1.00 40.59 178 ILE A N 1
ATOM 1418 C CA . ILE A 1 178 ? -26.807 -17.989 14.125 1.00 40.59 178 ILE A CA 1
ATOM 1419 C C . ILE A 1 178 ? -27.593 -17.360 12.970 1.00 40.59 178 ILE A C 1
ATOM 1421 O O . ILE A 1 178 ? -28.803 -17.166 13.064 1.00 40.59 178 ILE A O 1
ATOM 1425 N N . LEU A 1 179 ? -26.911 -17.008 11.879 1.00 40.03 179 LEU A N 1
ATOM 1426 C CA . LEU A 1 179 ? -27.585 -16.778 10.603 1.00 40.03 179 LEU A CA 1
ATOM 1427 C C . LEU A 1 179 ? -27.960 -18.149 10.034 1.00 40.03 179 LEU A C 1
ATOM 1429 O O . LEU A 1 179 ? -27.121 -18.854 9.476 1.00 40.03 179 LEU A O 1
ATOM 1433 N N . VAL A 1 180 ? -29.215 -18.541 10.252 1.00 37.53 180 VAL A N 1
ATOM 1434 C CA . VAL A 1 180 ? -29.869 -19.610 9.489 1.00 37.53 180 VAL A CA 1
ATOM 1435 C C . VAL A 1 180 ? -29.948 -19.143 8.029 1.00 37.53 180 VAL A C 1
ATOM 1437 O O . VAL A 1 180 ? -30.240 -17.970 7.793 1.00 37.53 180 VAL A O 1
ATOM 1440 N N . GLN A 1 181 ? -29.589 -20.052 7.114 1.00 45.00 181 GLN A N 1
ATOM 1441 C CA . GLN A 1 181 ? -29.351 -19.844 5.675 1.00 45.00 181 GLN A CA 1
ATOM 1442 C C . GLN A 1 181 ? -30.389 -18.993 4.942 1.00 45.00 181 GLN A C 1
ATOM 1444 O O . GLN A 1 181 ? -31.598 -19.166 5.210 1.00 45.00 181 GLN A O 1
#

pLDDT: mean 76.05, std 16.4, range [32.78, 93.25]

Foldseek 3Di:
DAEFEQADPPDLLVVLLVVLVVLVVCCVVPVPDAEAEAEDEQDPVVVPDPSVVVCQVCVCVPRVHHYDYHYDHPPDDDDPVVLLVCLLVVVLVVQCVPVPPPSDDPGSVSSLVVCVVCQQVSDRDDPDPPDDDDDDPPPDDDPSDGDDYDYDYPVNSVVVSVVVVVVVVVVCVVVVPPPDD

Nearest PDB structures (foldseek):
  4a5o-assembly2_C  TM=3.537E-01  e=3.829E-01  Pseudomonas aeruginosa PAO1
  4rad-assembly2_E  TM=4.041E-01  e=2.310E+00  Homo sapiens
  4rac-assembly1_B  TM=4.590E-01  e=4.117E+00  Homo sapiens
  3k09-assembly1_B  TM=2.449E-01  e=1.383E+00  Synechococcus elongatus PCC 7942 = FACHB-805
  1hmp-assembly1_B-2  TM=3.339E-01  e=5.675E+00  Homo sapiens

Radius of gyration: 20.14 Å; Cα contacts (8 Å, |Δi|>4): 152; chains: 1; bounding box: 49×57×46 Å

Solvent-accessible surface area (backbone atoms only — not comparable to full-atom values): 11132 Å² total; per-residue (Å²): 116,47,82,42,54,74,52,81,81,78,46,70,48,51,55,50,47,50,49,50,54,50,51,56,50,46,44,72,78,40,78,82,69,71,67,47,77,47,74,45,69,34,50,67,73,65,73,70,33,65,64,62,55,54,48,57,75,42,29,41,82,76,67,74,39,47,68,50,80,46,70,44,61,75,91,60,79,82,54,76,66,53,54,56,53,48,49,55,50,51,54,48,52,50,45,40,73,71,48,51,95,80,37,67,72,92,43,58,63,56,45,45,52,52,50,60,76,43,22,87,76,41,54,86,74,76,83,82,76,82,84,77,81,94,75,80,85,71,82,69,78,77,80,84,62,53,55,48,71,43,83,46,54,43,70,56,27,53,54,54,43,54,52,49,50,53,54,54,50,52,52,39,57,72,69,67,56,78,79,77,131

Mean predicted aligned error: 10.95 Å

Organism: NCBI:txid392032